Protein AF-A0A8C3JXB2-F1 (afdb_monomer_lite)

Organism: NCBI:txid425635

Secondary structure (DSSP, 8-state):
--------------------------PPPP-PPPPPSS----------------------PPP--GGG-SSPPPTTEEEEEEE--BTTTB--EEEETTEEEE-GGGT---SEEEEEEEETTT--EEEEEEE-TTTS-HHHHHHHHHS--TTEEEEEEEES-SSTT--HHHHHHHHHTT-SSGGG--TT-EEEEEEETT-SS--S-EEEE---TTT-SBTTBPPPPEEEEEEEP---

Foldseek 3Di:
DDDDDDDDDDDDDDPDDDDDDDDDPDDDDDDDDDDDPPDDDPDDDPDDPDPPPPPPPPVPPPPQEAVSDPDHDDPQWKWKKWKAADAQPAHIWIGIRNDTPDGVVVVQEDAAKWKWKAQLAPRDTDDIDYAHQAPGDCVVVLVVLVPADARIKMKIWHYNFHHNNDDPSSLVSVVQQQDPCSVVGDGQKTKIDIGGHPDPHHDPFIDIDDQDCVAAPDRRHRDMDMTIDIHGRDDD

pLDDT: mean 81.61, std 25.57, range [27.08, 98.81]

Sequence (236 aa):
FTGWNVPILWGWQWEGGREEGRDTLAQCAPVPALLNPLGTQLVFPCGANAMASNSFLVAKQPPRHKCGNQRSCPQNYFAFKITSGAANVVGPSICFEDKIIMSSVKNNIGRGLNIMLVNGTNGKLLKTGIFDMYSGDINKLDAFLQEIKVGTIVLVASYDDPATKMNAKVQAHFERLGSSHVRKLGFRDNWVFLGAKGMKNKSPFEEHIKNDRKTNKYDGWPEMLEMEGCTPRKMD

Structure (mmCIF, N/CA/C/O backbone):
data_AF-A0A8C3JXB2-F1
#
_entry.id   AF-A0A8C3JXB2-F1
#
loop_
_atom_site.group_PDB
_atom_site.id
_atom_site.type_symbol
_atom_site.label_atom_id
_atom_site.label_alt_id
_atom_site.label_comp_id
_atom_site.label_asym_id
_atom_site.label_entity_id
_atom_site.label_seq_id
_atom_site.pdbx_PDB_ins_code
_atom_site.Cartn_x
_atom_site.Cartn_y
_atom_site.Cartn_z
_atom_site.occupancy
_atom_site.B_iso_or_equiv
_atom_site.auth_seq_id
_atom_site.auth_comp_id
_atom_site.auth_asym_id
_atom_site.auth_atom_id
_atom_site.pdbx_PDB_model_num
ATOM 1 N N . PHE A 1 1 ? 56.498 -47.940 -7.119 1.00 29.44 1 PHE A N 1
ATOM 2 C CA . PHE A 1 1 ? 55.659 -48.617 -6.110 1.00 29.44 1 PHE A CA 1
ATOM 3 C C . PHE A 1 1 ? 55.483 -47.644 -4.961 1.00 29.44 1 PHE A C 1
ATOM 5 O O . PHE A 1 1 ? 56.498 -47.148 -4.507 1.00 29.44 1 PHE A O 1
ATOM 12 N N . THR A 1 2 ? 54.330 -47.226 -4.459 1.00 30.11 2 THR A N 1
ATOM 13 C CA . THR A 1 2 ? 52.881 -47.481 -4.614 1.00 30.11 2 THR A CA 1
ATOM 14 C C . THR A 1 2 ? 52.296 -46.403 -3.681 1.00 30.11 2 THR A C 1
ATOM 16 O O . THR A 1 2 ? 52.797 -46.273 -2.573 1.00 30.11 2 THR A O 1
ATOM 19 N N . GLY A 1 3 ? 51.410 -45.494 -4.070 1.00 27.53 3 GLY A N 1
ATOM 20 C CA . GLY A 1 3 ? 50.030 -45.744 -4.465 1.00 27.53 3 GLY A CA 1
ATOM 21 C C . GLY A 1 3 ? 49.076 -45.212 -3.375 1.00 27.53 3 GLY A C 1
ATOM 22 O O . GLY A 1 3 ? 49.454 -45.184 -2.210 1.00 27.53 3 GLY A O 1
ATOM 23 N N . TRP A 1 4 ? 47.842 -44.899 -3.792 1.00 27.08 4 TRP A N 1
ATOM 24 C CA . TRP A 1 4 ? 46.600 -44.862 -2.988 1.00 27.08 4 TRP A CA 1
ATOM 25 C C . TRP A 1 4 ? 46.375 -43.600 -2.126 1.00 27.08 4 TRP A C 1
ATOM 27 O O . TRP A 1 4 ? 47.152 -43.287 -1.239 1.00 27.08 4 TRP A O 1
ATOM 37 N N . ASN A 1 5 ? 45.440 -42.717 -2.496 1.00 27.97 5 ASN A N 1
ATOM 38 C CA . ASN A 1 5 ? 43.965 -42.770 -2.376 1.00 27.97 5 ASN A CA 1
ATOM 39 C C . ASN A 1 5 ? 43.420 -42.240 -1.028 1.00 27.97 5 ASN A C 1
ATOM 41 O O . ASN A 1 5 ? 43.903 -42.578 0.043 1.00 27.97 5 ASN A O 1
ATOM 45 N N . VAL A 1 6 ? 42.386 -41.400 -1.168 1.00 37.97 6 VAL A N 1
ATOM 46 C CA . VAL A 1 6 ? 41.527 -40.671 -0.198 1.00 37.97 6 VAL A CA 1
ATOM 47 C C . VAL A 1 6 ? 40.938 -41.589 0.910 1.00 37.97 6 VAL A C 1
ATOM 49 O O . VAL A 1 6 ? 40.825 -42.787 0.650 1.00 37.97 6 VAL A O 1
ATOM 52 N N . PRO A 1 7 ? 40.486 -41.088 2.095 1.00 35.53 7 PRO A N 1
ATOM 53 C CA . PRO A 1 7 ? 39.073 -40.673 2.201 1.00 35.53 7 PRO A CA 1
ATOM 54 C C . PRO A 1 7 ? 38.727 -39.540 3.207 1.00 35.53 7 PRO A C 1
ATOM 56 O O . PRO A 1 7 ? 39.289 -39.389 4.287 1.00 35.53 7 PRO A O 1
ATOM 59 N N . ILE A 1 8 ? 37.690 -38.797 2.817 1.00 42.56 8 ILE A N 1
ATOM 60 C CA . ILE A 1 8 ? 36.679 -38.109 3.639 1.00 42.56 8 ILE A CA 1
ATOM 61 C C . ILE A 1 8 ? 36.188 -39.036 4.759 1.00 42.56 8 ILE A C 1
ATOM 63 O O . ILE A 1 8 ? 35.851 -40.153 4.402 1.00 42.56 8 ILE A O 1
ATOM 67 N N . LEU A 1 9 ? 35.972 -38.590 6.009 1.00 31.62 9 LEU A N 1
ATOM 68 C CA . LEU A 1 9 ? 34.843 -39.108 6.806 1.00 31.62 9 LEU A CA 1
ATOM 69 C C . LEU A 1 9 ? 34.313 -38.104 7.844 1.00 31.62 9 LEU A C 1
ATOM 71 O O . LEU A 1 9 ? 35.038 -37.466 8.600 1.00 31.62 9 LEU A O 1
ATOM 75 N N . TRP A 1 10 ? 32.993 -37.994 7.800 1.00 32.66 10 TRP A N 1
ATOM 76 C CA . TRP A 1 10 ? 32.090 -37.199 8.610 1.00 32.66 10 TRP A CA 1
ATOM 77 C C . TRP A 1 10 ? 31.878 -37.812 9.996 1.00 32.66 10 TRP A C 1
ATOM 79 O O . TRP A 1 10 ? 31.973 -39.026 10.147 1.00 32.66 10 TRP A O 1
ATOM 89 N N . GLY A 1 11 ? 31.429 -36.994 10.949 1.00 29.41 11 GLY A N 1
ATOM 90 C CA . GLY A 1 11 ? 30.569 -37.486 12.025 1.00 29.41 11 GLY A CA 1
ATOM 91 C C . GLY A 1 11 ? 30.703 -36.727 13.337 1.00 29.41 11 GLY A C 1
ATOM 92 O O . GLY A 1 11 ? 31.562 -37.042 14.147 1.00 29.41 11 GLY A O 1
ATOM 93 N N . TRP A 1 12 ? 29.794 -35.786 13.593 1.00 38.59 12 TRP A N 1
ATOM 94 C CA . TRP A 1 12 ? 29.299 -35.603 14.957 1.00 38.59 12 TRP A CA 1
ATOM 95 C C . TRP A 1 12 ? 28.133 -36.576 15.104 1.00 38.59 12 TRP A C 1
ATOM 97 O O . TRP A 1 12 ? 27.122 -36.428 14.416 1.00 38.59 12 TRP A O 1
ATOM 107 N N . GLN A 1 13 ? 28.295 -37.603 15.935 1.00 30.28 13 GLN A N 1
ATOM 108 C CA . GLN A 1 13 ? 27.211 -38.515 16.276 1.00 30.28 13 GLN A CA 1
ATOM 109 C C . GLN A 1 13 ? 26.475 -37.947 17.491 1.00 30.28 13 GLN A C 1
ATOM 111 O O . GLN A 1 13 ? 27.048 -37.798 18.566 1.00 30.28 13 GLN A O 1
ATOM 116 N N . TRP A 1 14 ? 25.206 -37.595 17.291 1.00 32.78 14 TRP A N 1
ATOM 117 C CA . TRP A 1 14 ? 24.252 -37.391 18.374 1.00 32.78 14 TRP A CA 1
ATOM 118 C C . TRP A 1 14 ? 23.982 -38.749 19.023 1.00 32.78 14 TRP A C 1
ATOM 120 O O . TRP A 1 14 ? 23.391 -39.618 18.383 1.00 32.78 14 TRP A O 1
ATOM 130 N N . GLU A 1 15 ? 24.367 -38.935 20.281 1.00 36.50 15 GLU A N 1
ATOM 131 C CA . GLU A 1 15 ? 23.750 -39.968 21.112 1.00 36.50 15 GLU A CA 1
ATOM 132 C C . GLU A 1 15 ? 22.635 -39.312 21.922 1.00 36.50 15 GLU A C 1
ATOM 134 O O . GLU A 1 15 ? 22.849 -38.379 22.697 1.00 36.50 15 GLU A O 1
ATOM 139 N N . GLY A 1 16 ? 21.408 -39.728 21.603 1.00 32.72 16 GLY A N 1
ATOM 140 C CA . GLY A 1 16 ? 20.174 -39.138 22.093 1.00 32.72 16 GLY A CA 1
ATOM 141 C C . GLY A 1 16 ? 20.015 -39.237 23.606 1.00 32.72 16 GLY A C 1
ATOM 142 O O . GLY A 1 16 ? 20.431 -40.202 24.246 1.00 32.72 16 GLY A O 1
ATOM 143 N N . GLY A 1 17 ? 19.342 -38.230 24.159 1.00 31.58 17 GLY A N 1
ATOM 144 C CA . GLY A 1 17 ? 18.846 -38.260 25.524 1.00 31.58 17 GLY A CA 1
ATOM 145 C C . GLY A 1 17 ? 17.687 -39.245 25.690 1.00 31.58 17 GLY A C 1
ATOM 146 O O . GLY A 1 17 ? 16.859 -39.423 24.794 1.00 31.58 17 GLY A O 1
ATOM 147 N N . ARG A 1 18 ? 17.604 -39.836 26.882 1.00 28.56 18 ARG A N 1
ATOM 148 C CA . ARG A 1 18 ? 16.367 -40.371 27.452 1.00 28.56 18 ARG A CA 1
ATOM 149 C C . ARG A 1 18 ? 16.089 -39.596 28.740 1.00 28.56 18 ARG A C 1
ATOM 151 O O . ARG A 1 18 ? 16.984 -39.440 29.565 1.00 28.56 18 ARG A O 1
ATOM 158 N N . GLU A 1 19 ? 14.869 -39.081 28.848 1.00 37.53 19 GLU A N 1
ATOM 159 C CA . GLU A 1 19 ? 14.347 -38.347 30.003 1.00 37.53 19 GLU A CA 1
ATOM 160 C C . GLU A 1 19 ? 14.340 -39.209 31.271 1.00 37.53 19 GLU A C 1
ATOM 162 O O . GLU A 1 19 ? 13.799 -40.311 31.252 1.00 37.53 19 GLU A O 1
ATOM 167 N N . GLU A 1 20 ? 14.841 -38.662 32.382 1.00 31.44 20 GLU A N 1
ATOM 168 C CA . GLU A 1 20 ? 14.157 -38.722 33.679 1.00 31.44 20 GLU A CA 1
ATOM 169 C C . GLU A 1 20 ? 14.710 -37.630 34.612 1.00 31.44 20 GLU A C 1
ATOM 171 O O . GLU A 1 20 ? 15.910 -37.362 34.654 1.00 31.44 20 GLU A O 1
ATOM 176 N N . GLY A 1 21 ? 13.813 -36.926 35.302 1.00 37.75 21 GLY A N 1
ATOM 177 C CA . GLY A 1 21 ? 14.093 -35.649 35.953 1.00 37.75 21 GLY A CA 1
ATOM 178 C C . GLY A 1 21 ? 15.081 -35.694 37.124 1.00 37.75 21 GLY A C 1
ATOM 179 O O . GLY A 1 21 ? 14.843 -36.354 38.135 1.00 37.75 21 GLY A O 1
ATOM 180 N N . ARG A 1 22 ? 16.131 -34.872 37.026 1.00 38.94 22 ARG A N 1
ATOM 181 C CA . ARG A 1 22 ? 16.733 -34.071 38.108 1.00 38.94 22 ARG A CA 1
ATOM 182 C C . ARG A 1 22 ? 17.871 -33.238 37.520 1.00 38.94 22 ARG A C 1
ATOM 184 O O . ARG A 1 22 ? 18.659 -33.762 36.742 1.00 38.94 22 ARG A O 1
ATOM 191 N N . ASP A 1 23 ? 17.973 -31.974 37.919 1.00 37.12 23 ASP A N 1
ATOM 192 C CA . ASP A 1 23 ? 19.112 -31.108 37.604 1.00 37.12 23 ASP A CA 1
ATOM 193 C C . ASP A 1 23 ? 20.414 -31.715 38.155 1.00 37.12 23 ASP A C 1
ATOM 195 O O . ASP A 1 23 ? 20.771 -31.527 39.319 1.00 37.12 23 ASP A O 1
ATOM 199 N N . THR A 1 24 ? 21.141 -32.465 37.330 1.00 34.97 24 THR A N 1
ATOM 200 C CA . THR A 1 24 ? 22.540 -32.800 37.592 1.00 34.97 24 THR A CA 1
ATOM 201 C C . THR A 1 24 ? 23.411 -31.720 36.973 1.00 34.97 24 THR A C 1
ATOM 203 O O . THR A 1 24 ? 23.508 -31.607 35.752 1.00 34.97 24 THR A O 1
ATOM 206 N N . LEU A 1 25 ? 24.044 -30.927 37.840 1.00 40.50 25 LEU A N 1
ATOM 207 C CA . LEU A 1 25 ? 25.179 -30.067 37.516 1.00 40.50 25 LEU A CA 1
ATOM 208 C C . LEU A 1 25 ? 26.147 -30.805 36.582 1.00 40.50 25 LEU A C 1
ATOM 210 O O . LEU A 1 25 ? 26.708 -31.835 36.956 1.00 40.50 25 LEU A O 1
ATOM 214 N N . ALA A 1 26 ? 26.361 -30.258 35.386 1.00 34.03 26 ALA A N 1
ATOM 215 C CA . ALA A 1 26 ? 27.454 -30.675 34.525 1.00 34.03 26 ALA A CA 1
ATOM 216 C C . ALA A 1 26 ? 28.775 -30.433 35.273 1.00 34.03 26 ALA A C 1
ATOM 218 O O . ALA A 1 26 ? 29.172 -29.293 35.515 1.00 34.03 26 ALA A O 1
ATOM 219 N N . GLN A 1 27 ? 29.435 -31.513 35.687 1.00 37.50 27 GLN A N 1
ATOM 220 C CA . GLN A 1 27 ? 30.792 -31.462 36.214 1.00 37.50 27 GLN A CA 1
ATOM 221 C C . GLN A 1 27 ? 31.767 -31.499 35.037 1.00 37.50 27 GLN A C 1
ATOM 223 O O . GLN A 1 27 ? 31.801 -32.464 34.276 1.00 37.50 27 GLN A O 1
ATOM 228 N N . CYS A 1 28 ? 32.575 -30.450 34.889 1.00 37.72 28 CYS A N 1
ATOM 229 C CA . CYS A 1 28 ? 33.741 -30.485 34.014 1.00 37.72 28 CYS A CA 1
ATOM 230 C C . CYS A 1 28 ? 34.781 -31.448 34.611 1.00 37.72 28 CYS A C 1
ATOM 232 O O . CYS A 1 28 ? 35.297 -31.196 35.699 1.00 37.72 28 CYS A O 1
ATOM 234 N N . ALA A 1 29 ? 35.103 -32.531 33.905 1.00 36.66 29 ALA A N 1
ATOM 235 C CA . ALA A 1 29 ? 36.254 -33.375 34.217 1.00 36.66 29 ALA A CA 1
ATOM 236 C C . ALA A 1 29 ? 37.520 -32.819 33.525 1.00 36.66 29 ALA A C 1
ATOM 238 O O . ALA A 1 29 ? 37.426 -32.316 32.402 1.00 36.66 29 ALA A O 1
ATOM 239 N N . PRO A 1 30 ? 38.705 -32.888 34.156 1.00 40.28 30 PRO A N 1
ATOM 240 C CA . PRO A 1 30 ? 39.938 -32.377 33.566 1.00 40.28 30 PRO A CA 1
ATOM 241 C C . PRO A 1 30 ? 40.443 -33.308 32.450 1.00 40.28 30 PRO A C 1
ATOM 243 O O . PRO A 1 30 ? 40.558 -34.516 32.646 1.00 40.28 30 PRO A O 1
ATOM 246 N N . VAL A 1 31 ? 40.800 -32.741 31.295 1.00 40.34 31 VAL A N 1
ATOM 247 C CA . VAL A 1 31 ? 41.571 -33.419 30.235 1.00 40.34 31 VAL A CA 1
ATOM 248 C C . VAL A 1 31 ? 43.011 -32.888 30.296 1.00 40.34 31 VAL A C 1
ATOM 250 O O . VAL A 1 31 ? 43.189 -31.687 30.516 1.00 40.34 31 VAL A O 1
ATOM 253 N N . PRO A 1 32 ? 44.051 -33.729 30.140 1.00 35.72 32 PRO A N 1
ATOM 254 C CA . PRO A 1 32 ? 45.442 -33.285 30.213 1.00 35.72 32 PRO A CA 1
ATOM 255 C C . PRO A 1 32 ? 45.760 -32.236 29.136 1.00 35.72 32 PRO A C 1
ATOM 257 O O . PRO A 1 32 ? 45.536 -32.455 27.947 1.00 35.72 32 PRO A O 1
ATOM 260 N N . ALA A 1 33 ? 46.294 -31.090 29.561 1.00 44.66 33 ALA A N 1
ATOM 261 C CA . ALA A 1 33 ? 46.739 -30.022 28.675 1.00 44.66 33 ALA A CA 1
ATOM 262 C C . ALA A 1 33 ? 48.092 -30.369 28.027 1.00 44.66 33 ALA A C 1
ATOM 264 O O . ALA A 1 33 ? 49.037 -30.755 28.716 1.00 44.66 33 ALA A O 1
ATOM 265 N N . LEU A 1 34 ? 48.199 -30.185 26.708 1.00 36.19 34 LEU A N 1
ATOM 266 C CA . LEU A 1 34 ? 49.473 -30.173 25.986 1.00 36.19 34 LEU A CA 1
ATOM 267 C C . LEU A 1 34 ? 50.163 -28.812 26.190 1.00 36.19 34 LEU A C 1
ATOM 269 O O . LEU A 1 34 ? 49.560 -27.759 25.987 1.00 36.19 34 LEU A O 1
ATOM 273 N N . LEU A 1 35 ? 51.427 -28.852 26.615 1.00 36.72 35 LEU A N 1
ATOM 274 C CA . LEU A 1 35 ? 52.303 -27.697 26.841 1.00 36.72 35 LEU A CA 1
ATOM 275 C C . LEU A 1 35 ? 52.634 -26.974 25.522 1.00 36.72 35 LEU A C 1
ATOM 277 O O . LEU A 1 35 ? 53.018 -27.617 24.548 1.00 36.72 35 LEU A O 1
ATOM 281 N N . ASN A 1 36 ? 52.568 -25.640 25.516 1.00 41.38 36 ASN A N 1
ATOM 282 C CA . ASN A 1 36 ? 53.155 -24.790 24.469 1.00 41.38 36 ASN A CA 1
ATOM 283 C C . ASN A 1 36 ? 54.533 -24.263 24.949 1.00 41.38 36 ASN A C 1
ATOM 285 O O . ASN A 1 36 ? 54.735 -24.140 26.159 1.00 41.38 36 ASN A O 1
ATOM 289 N N . PRO A 1 37 ? 55.491 -23.923 24.061 1.00 43.09 37 PRO A N 1
ATOM 290 C CA . PRO A 1 37 ? 56.914 -23.770 24.399 1.00 43.09 37 PRO A CA 1
ATOM 291 C C . PRO A 1 37 ? 57.287 -22.430 25.064 1.00 43.09 37 PRO A C 1
ATOM 293 O O . PRO A 1 37 ? 58.459 -22.069 25.129 1.00 43.09 37 PRO A O 1
ATOM 296 N N . LEU A 1 38 ? 56.314 -21.680 25.578 1.00 53.56 38 LEU A N 1
ATOM 297 C CA . LEU A 1 38 ? 56.521 -20.423 26.298 1.00 53.56 38 LEU A CA 1
ATOM 298 C C . LEU A 1 38 ? 55.965 -20.616 27.709 1.00 53.56 38 LEU A C 1
ATOM 300 O O . LEU A 1 38 ? 54.765 -20.491 27.929 1.00 53.56 38 LEU A O 1
ATOM 304 N N . GLY A 1 39 ? 56.832 -21.021 28.639 1.00 46.12 39 GLY A N 1
ATOM 305 C CA . GLY A 1 39 ? 56.488 -21.445 29.999 1.00 46.12 39 GLY A CA 1
ATOM 306 C C . GLY A 1 39 ? 55.842 -20.361 30.867 1.00 46.12 39 GLY A C 1
ATOM 307 O O . GLY A 1 39 ? 56.478 -19.815 31.763 1.00 46.12 39 GLY A O 1
ATOM 308 N N . THR A 1 40 ? 54.559 -20.079 30.652 1.00 39.97 40 THR A N 1
ATOM 309 C CA . THR A 1 40 ? 53.729 -19.289 31.567 1.00 39.97 40 THR A CA 1
ATOM 310 C C . THR A 1 40 ? 52.446 -20.055 31.864 1.00 39.97 40 THR A C 1
ATOM 312 O O . THR A 1 40 ? 51.608 -20.284 30.996 1.00 39.97 40 THR A O 1
ATOM 315 N N . GLN A 1 41 ? 52.318 -20.495 33.112 1.00 36.84 41 GLN A N 1
ATOM 316 C CA . GLN A 1 41 ? 51.196 -21.280 33.606 1.00 36.84 41 GLN A CA 1
ATOM 317 C C . GLN A 1 41 ? 50.093 -20.317 34.069 1.00 36.84 41 GLN A C 1
ATOM 319 O O . GLN A 1 41 ? 50.233 -19.669 35.104 1.00 36.84 41 GLN A O 1
ATOM 324 N N . LEU A 1 42 ? 48.998 -20.193 33.313 1.00 36.44 42 LEU A N 1
ATOM 325 C CA . LEU A 1 42 ? 47.778 -19.555 33.819 1.00 36.44 42 LEU A CA 1
ATOM 326 C C . LEU A 1 42 ? 47.014 -20.586 34.652 1.00 36.44 42 LEU A C 1
ATOM 328 O O . LEU A 1 42 ? 46.220 -21.373 34.141 1.00 36.44 42 LEU A O 1
ATOM 332 N N . VAL A 1 43 ? 47.313 -20.608 35.948 1.00 40.31 43 VAL A N 1
ATOM 333 C CA . VAL A 1 43 ? 46.542 -21.346 36.949 1.00 40.31 43 VAL A CA 1
ATOM 334 C C . VAL A 1 43 ? 45.284 -20.532 37.248 1.00 40.31 43 VAL A C 1
ATOM 336 O O . VAL A 1 43 ? 45.377 -19.433 37.789 1.00 40.31 43 VAL A O 1
ATOM 339 N N . PHE A 1 44 ? 44.106 -21.053 36.905 1.00 37.41 44 PHE A N 1
ATOM 340 C CA . PHE A 1 44 ? 42.843 -20.509 37.405 1.00 37.41 44 PHE A CA 1
ATOM 341 C C . PHE A 1 44 ? 42.566 -21.111 38.791 1.00 37.41 44 PHE A C 1
ATOM 343 O O . PHE A 1 44 ? 42.402 -22.330 38.886 1.00 37.41 44 PHE A O 1
ATOM 350 N N . PRO A 1 45 ? 42.514 -20.318 39.878 1.00 38.72 45 PRO A N 1
ATOM 351 C CA . PRO A 1 45 ? 42.121 -20.844 41.175 1.00 38.72 45 PRO A CA 1
ATOM 352 C C . PRO A 1 45 ? 40.610 -21.109 41.183 1.00 38.72 45 PRO A C 1
ATOM 354 O O . PRO A 1 45 ? 39.795 -20.188 41.150 1.00 38.72 45 PRO A O 1
ATOM 357 N N . CYS A 1 46 ? 40.229 -22.384 41.268 1.00 40.69 46 CYS A N 1
ATOM 358 C CA . CYS A 1 46 ? 38.909 -22.775 41.754 1.00 40.69 46 CYS A CA 1
ATOM 359 C C . CYS A 1 46 ? 38.884 -22.554 43.270 1.00 40.69 46 CYS A C 1
ATOM 361 O O . CYS A 1 46 ? 39.405 -23.370 44.026 1.00 40.69 46 CYS A O 1
ATOM 363 N N . GLY A 1 47 ? 38.301 -21.443 43.719 1.00 47.66 47 GLY A N 1
ATOM 364 C CA . GLY A 1 47 ? 38.129 -21.194 45.147 1.00 47.66 47 GLY A CA 1
ATOM 365 C C . GLY A 1 47 ? 37.861 -19.738 45.489 1.00 47.66 47 GLY A C 1
ATOM 366 O O . GLY A 1 47 ? 38.749 -19.043 45.966 1.00 47.66 47 GLY A O 1
ATOM 367 N N . ALA A 1 48 ? 36.621 -19.293 45.309 1.00 39.84 48 ALA A N 1
ATOM 368 C CA . ALA A 1 48 ? 36.084 -18.172 46.069 1.00 39.84 48 ALA A CA 1
ATOM 369 C C . ALA A 1 48 ? 34.602 -18.442 46.351 1.00 39.84 48 ALA A C 1
ATOM 371 O O . ALA A 1 48 ? 33.751 -18.314 45.473 1.00 39.84 48 ALA A O 1
ATOM 372 N N . ASN A 1 49 ? 34.305 -18.829 47.595 1.00 46.84 49 ASN A N 1
ATOM 373 C CA . ASN A 1 49 ? 32.962 -18.745 48.157 1.00 46.84 49 ASN A CA 1
ATOM 374 C C . ASN A 1 49 ? 32.594 -17.262 48.271 1.00 46.84 49 ASN A C 1
ATOM 376 O O . ASN A 1 49 ? 32.830 -16.631 49.298 1.00 46.84 49 ASN A O 1
ATOM 380 N N . ALA A 1 50 ? 32.019 -16.697 47.215 1.00 39.16 50 ALA A N 1
ATOM 381 C CA . ALA A 1 50 ? 31.205 -15.505 47.349 1.00 39.16 50 ALA A CA 1
ATOM 382 C C . ALA A 1 50 ? 29.783 -15.977 47.665 1.00 39.16 50 ALA A C 1
ATOM 384 O O . ALA A 1 50 ? 29.096 -16.511 46.795 1.00 39.16 50 ALA A O 1
ATOM 385 N N . MET A 1 51 ? 29.328 -15.776 48.906 1.00 43.94 51 MET A N 1
ATOM 386 C CA . MET A 1 51 ? 27.893 -15.670 49.174 1.00 43.94 51 MET A CA 1
ATOM 387 C C . MET A 1 51 ? 27.395 -14.405 48.466 1.00 43.94 51 MET A C 1
ATOM 389 O O . MET A 1 51 ? 27.252 -13.343 49.066 1.00 43.94 51 MET A O 1
ATOM 393 N N . ALA A 1 52 ? 27.206 -14.496 47.153 1.00 41.72 52 ALA A N 1
ATOM 394 C CA . ALA A 1 52 ? 26.494 -13.493 46.395 1.00 41.72 52 ALA A CA 1
ATOM 395 C C . ALA A 1 52 ? 25.013 -13.694 46.709 1.00 41.72 52 ALA A C 1
ATOM 397 O O . ALA A 1 52 ? 24.407 -14.696 46.330 1.00 41.72 52 ALA A O 1
ATOM 398 N N . SER A 1 53 ? 24.466 -12.757 47.481 1.00 41.47 53 SER A N 1
ATOM 399 C CA . SER A 1 53 ? 23.034 -12.605 47.700 1.00 41.47 53 SER A CA 1
ATOM 400 C C . SER A 1 53 ? 22.296 -12.810 46.377 1.00 41.47 53 SER A C 1
ATOM 402 O O . SER A 1 53 ? 22.627 -12.178 45.372 1.00 41.47 53 SER A O 1
ATOM 404 N N . ASN A 1 54 ? 21.334 -13.730 46.371 1.00 48.22 54 ASN A N 1
ATOM 405 C CA . ASN A 1 54 ? 20.583 -14.148 45.193 1.00 48.22 54 ASN A CA 1
ATOM 406 C C . ASN A 1 54 ? 19.561 -13.066 44.802 1.00 48.22 54 ASN A C 1
ATOM 408 O O . ASN A 1 54 ? 18.353 -13.286 44.782 1.00 48.22 54 ASN A O 1
ATOM 412 N N . SER A 1 55 ? 20.029 -11.859 44.502 1.00 47.41 55 SER A N 1
ATOM 413 C CA . SER A 1 55 ? 19.264 -10.897 43.727 1.00 47.41 55 SER A CA 1
ATOM 414 C C . SER A 1 55 ? 19.405 -11.293 42.264 1.00 47.41 55 SER A C 1
ATOM 416 O O . SER A 1 55 ? 20.237 -10.752 41.535 1.00 47.41 55 SER A O 1
ATOM 418 N N . PHE A 1 56 ? 18.586 -12.254 41.836 1.00 49.59 56 PHE A N 1
ATOM 419 C CA . PHE A 1 56 ? 18.172 -12.334 40.444 1.00 49.59 56 PHE A CA 1
ATOM 420 C C . PHE A 1 56 ? 17.596 -10.964 40.086 1.00 49.59 56 PHE A C 1
ATOM 422 O O . PHE A 1 56 ? 16.449 -10.653 40.411 1.00 49.59 56 PHE A O 1
ATOM 429 N N . LEU A 1 57 ? 18.402 -10.106 39.460 1.00 52.72 57 LEU A N 1
ATOM 430 C CA . LEU A 1 57 ? 17.865 -8.952 38.768 1.00 52.72 57 LEU A CA 1
ATOM 431 C C . LEU A 1 57 ? 17.055 -9.524 37.612 1.00 52.72 57 LEU A C 1
ATOM 433 O O . LEU A 1 57 ? 17.592 -9.841 36.553 1.00 52.72 57 LEU A O 1
ATOM 437 N N . VAL A 1 58 ? 15.754 -9.709 37.839 1.00 55.03 58 VAL A N 1
ATOM 438 C CA . VAL A 1 58 ? 14.785 -9.827 36.758 1.00 55.03 58 VAL A CA 1
ATOM 439 C C . VAL A 1 58 ? 14.964 -8.548 35.960 1.00 55.03 58 VAL A C 1
ATOM 441 O O . VAL A 1 58 ? 14.495 -7.484 36.368 1.00 55.03 58 VAL A O 1
ATOM 444 N N . ALA A 1 59 ? 15.724 -8.625 34.866 1.00 57.09 59 ALA A N 1
ATOM 445 C CA . ALA A 1 59 ? 15.805 -7.550 33.902 1.00 57.09 59 ALA A 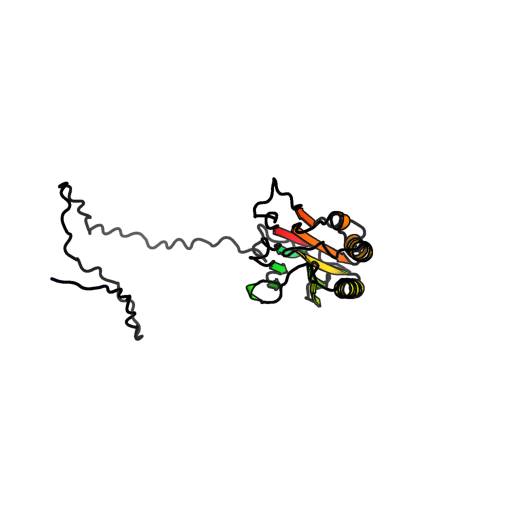CA 1
ATOM 446 C C . ALA A 1 59 ? 14.362 -7.294 33.474 1.00 57.09 59 ALA A C 1
ATOM 448 O O . ALA A 1 59 ? 13.750 -8.120 32.794 1.00 57.09 59 ALA A O 1
ATOM 449 N N . LYS A 1 60 ? 13.778 -6.207 33.985 1.00 57.72 60 LYS A N 1
ATOM 450 C CA . LYS A 1 60 ? 12.409 -5.813 33.687 1.00 57.72 60 LYS A CA 1
ATOM 451 C C . LYS A 1 60 ? 12.388 -5.567 32.188 1.00 57.72 60 LYS A C 1
ATOM 453 O O . LYS A 1 60 ? 12.899 -4.545 31.735 1.00 57.72 60 LYS A O 1
ATOM 45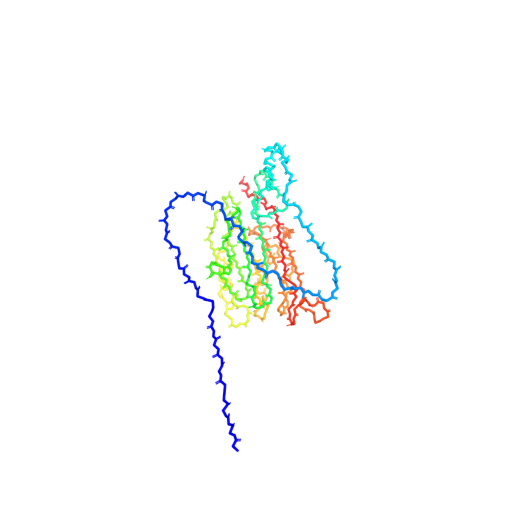8 N N . GLN A 1 61 ? 11.908 -6.554 31.428 1.00 60.75 61 GLN A N 1
ATOM 459 C CA . GLN A 1 61 ? 11.826 -6.444 29.980 1.00 60.75 61 GLN A CA 1
ATOM 460 C C . GLN A 1 61 ? 11.115 -5.124 29.676 1.00 60.75 61 GLN A C 1
ATOM 462 O O . GLN A 1 61 ? 10.090 -4.842 30.316 1.00 60.75 61 GLN A O 1
ATOM 467 N N . PRO A 1 62 ? 11.676 -4.279 28.794 1.00 64.38 62 PRO A N 1
ATOM 468 C CA . PRO A 1 62 ? 11.041 -3.019 28.463 1.00 64.38 62 PRO A CA 1
ATOM 469 C C . PRO A 1 62 ? 9.596 -3.307 28.036 1.00 64.38 62 PRO A C 1
ATOM 471 O O . PRO A 1 62 ? 9.345 -4.329 27.387 1.00 64.38 62 PRO A O 1
ATOM 474 N N . PRO A 1 63 ? 8.627 -2.476 28.455 1.00 69.62 63 PRO A N 1
ATOM 475 C CA . PRO A 1 63 ? 7.225 -2.719 28.158 1.00 69.62 63 PRO A CA 1
ATOM 476 C C . PRO A 1 63 ? 7.048 -2.895 26.648 1.00 69.62 63 PRO A C 1
ATOM 478 O O . PRO A 1 63 ? 7.366 -2.004 25.865 1.00 69.62 63 PRO A O 1
ATOM 481 N N . ARG A 1 64 ? 6.571 -4.073 26.234 1.00 85.62 64 ARG A N 1
ATOM 482 C CA . ARG A 1 64 ? 6.364 -4.383 24.821 1.00 85.62 64 ARG A CA 1
ATOM 483 C C . ARG A 1 64 ? 5.136 -3.621 24.333 1.00 85.62 64 ARG A C 1
ATOM 485 O O . ARG A 1 64 ? 4.011 -3.929 24.720 1.00 85.62 64 ARG A O 1
ATOM 492 N N . HIS A 1 65 ? 5.354 -2.606 23.509 1.00 94.00 65 HIS A N 1
ATOM 493 C CA . HIS A 1 65 ? 4.271 -1.868 22.870 1.00 94.00 65 HIS A CA 1
ATOM 494 C C . HIS A 1 65 ? 3.666 -2.692 21.723 1.00 94.00 65 HIS A C 1
ATOM 496 O O . HIS A 1 65 ? 4.342 -3.540 21.131 1.00 94.00 65 HIS A O 1
ATOM 502 N N . LYS A 1 66 ? 2.391 -2.437 21.396 1.00 95.50 66 LYS A N 1
ATOM 503 C CA . LYS A 1 66 ? 1.693 -3.116 20.292 1.00 95.50 66 LYS A CA 1
ATOM 504 C C . LYS A 1 66 ? 2.481 -2.974 18.989 1.00 95.50 66 LYS A C 1
ATOM 506 O O . LYS A 1 66 ? 2.972 -1.887 18.693 1.00 95.50 66 LYS A O 1
ATOM 511 N N . CYS A 1 67 ? 2.583 -4.060 18.226 1.00 94.75 67 CYS A N 1
ATOM 512 C CA . CYS A 1 67 ? 3.379 -4.148 16.996 1.00 94.75 67 CYS A CA 1
ATOM 513 C C . CYS A 1 67 ? 4.885 -3.880 17.176 1.00 94.75 67 CYS A C 1
ATOM 515 O O . CYS A 1 67 ? 5.604 -3.759 16.188 1.00 94.75 67 CYS A O 1
ATOM 517 N N . GLY A 1 68 ? 5.384 -3.830 18.417 1.00 94.31 68 GLY A N 1
ATOM 518 C CA . GLY A 1 68 ? 6.772 -3.467 18.696 1.00 94.31 68 GLY A CA 1
ATOM 519 C C . GLY A 1 68 ? 7.091 -2.002 18.392 1.00 94.31 68 GLY A C 1
ATOM 520 O O . GLY A 1 68 ? 8.249 -1.697 18.122 1.00 94.31 68 GLY A O 1
ATOM 521 N N . ASN A 1 69 ? 6.085 -1.120 18.407 1.00 95.12 69 ASN A N 1
ATOM 522 C CA . ASN A 1 69 ? 6.280 0.313 18.194 1.00 95.12 69 ASN A CA 1
ATOM 523 C C . ASN A 1 69 ? 7.166 0.917 19.297 1.00 95.12 69 ASN A C 1
ATOM 525 O O . ASN A 1 69 ? 7.196 0.425 20.423 1.00 95.12 69 ASN A O 1
ATOM 529 N N . GLN A 1 70 ? 7.836 2.034 19.022 1.00 93.19 70 GLN A N 1
ATOM 530 C CA . GLN A 1 70 ? 8.677 2.719 20.012 1.00 93.19 70 GLN A CA 1
ATOM 531 C C . GLN A 1 70 ? 7.879 3.296 21.190 1.00 93.19 70 GLN A C 1
ATOM 533 O O . GLN A 1 70 ? 8.431 3.521 22.266 1.00 93.19 70 GLN A O 1
ATOM 538 N N . ARG A 1 71 ? 6.590 3.592 20.985 1.00 92.25 71 ARG A N 1
ATOM 539 C CA . ARG A 1 71 ? 5.702 4.197 21.985 1.00 92.25 71 ARG A CA 1
ATOM 540 C C . ARG A 1 71 ? 4.315 3.562 21.935 1.00 92.25 71 ARG A C 1
ATOM 542 O O . ARG A 1 71 ? 3.853 3.128 20.880 1.00 92.25 71 ARG A O 1
ATOM 549 N N . SER A 1 72 ? 3.622 3.558 23.072 1.00 94.44 72 SER A N 1
ATOM 550 C CA . SER A 1 72 ? 2.210 3.161 23.142 1.00 94.44 72 SER A CA 1
ATOM 551 C C . SER A 1 72 ? 1.299 4.190 22.470 1.00 94.44 72 SER A C 1
ATOM 553 O O . SER A 1 72 ? 1.510 5.395 22.600 1.00 94.44 72 SER A O 1
ATOM 555 N N . CYS A 1 73 ? 0.236 3.710 21.823 1.00 95.56 73 CYS A N 1
ATOM 556 C CA . CYS A 1 73 ? -0.800 4.580 21.276 1.00 95.56 73 CYS A CA 1
ATOM 557 C C . CYS A 1 73 ? -1.778 5.073 22.355 1.00 95.56 73 CYS A C 1
ATOM 559 O O . CYS A 1 73 ? -2.110 4.311 23.268 1.00 95.56 73 CYS A O 1
ATOM 561 N N . PRO A 1 74 ? -2.265 6.323 22.247 1.00 95.25 74 PRO A N 1
ATOM 562 C CA . PRO A 1 74 ? -3.296 6.852 23.133 1.00 95.25 74 PRO A CA 1
ATOM 563 C C . PRO A 1 74 ? -4.649 6.157 22.913 1.00 95.25 74 PRO A C 1
ATOM 565 O O . PRO A 1 74 ? -4.857 5.412 21.952 1.00 95.25 74 PRO A O 1
ATOM 568 N N . GLN A 1 75 ? -5.594 6.407 23.819 1.00 92.12 75 GLN A N 1
ATOM 569 C CA . GLN A 1 75 ? -6.941 5.847 23.728 1.00 92.12 75 GLN A CA 1
ATOM 570 C C . GLN A 1 75 ? -7.643 6.316 22.443 1.00 92.12 75 GLN A C 1
ATOM 572 O O . GLN A 1 75 ? -7.476 7.458 22.022 1.00 92.12 75 GLN A O 1
ATOM 577 N N . ASN A 1 76 ? -8.446 5.440 21.831 1.00 92.69 76 ASN A N 1
ATOM 578 C CA . ASN A 1 76 ? -9.118 5.665 20.542 1.00 92.69 76 ASN A CA 1
ATOM 579 C C . ASN A 1 76 ? -8.191 5.793 19.322 1.00 92.69 76 ASN A C 1
ATOM 581 O O . ASN A 1 76 ? -8.600 6.325 18.293 1.00 92.69 76 ASN A O 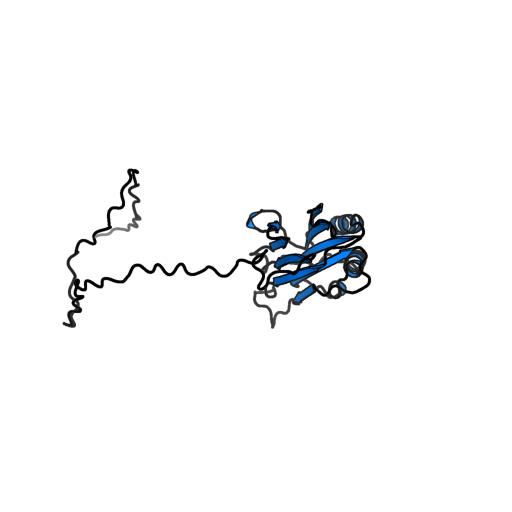1
ATOM 585 N N . TYR A 1 77 ? -6.974 5.266 19.406 1.00 96.62 77 TYR A N 1
ATOM 586 C CA . TYR A 1 77 ? -6.099 5.076 18.255 1.00 96.62 77 TYR A CA 1
ATOM 587 C C . TYR A 1 77 ? -5.798 3.593 18.067 1.00 96.62 77 TYR A C 1
ATOM 589 O O . TYR A 1 77 ? -5.761 2.831 19.034 1.00 96.62 77 TYR A O 1
ATOM 597 N N . PHE A 1 78 ? -5.564 3.201 16.820 1.00 97.38 78 PHE A N 1
ATOM 598 C CA . PHE A 1 78 ? -5.043 1.886 16.480 1.00 97.38 78 PHE A CA 1
ATOM 599 C C . PHE A 1 78 ? -3.540 1.961 16.234 1.00 97.38 78 PHE A C 1
ATOM 601 O O . PHE A 1 78 ? -3.076 2.824 15.486 1.00 97.38 78 PHE A O 1
ATOM 608 N N . ALA A 1 79 ? -2.794 1.042 16.835 1.00 97.94 79 ALA A N 1
ATOM 609 C CA . ALA A 1 79 ? -1.380 0.844 16.574 1.00 97.94 79 ALA A CA 1
ATOM 610 C C . ALA A 1 79 ? -1.188 0.081 15.263 1.00 97.94 79 ALA A C 1
ATOM 612 O O . ALA A 1 79 ? -1.852 -0.931 15.017 1.00 97.94 79 ALA A O 1
ATOM 613 N N . PHE A 1 80 ? -0.246 0.532 14.445 1.00 98.38 80 PHE A N 1
ATOM 614 C CA . PHE A 1 80 ? 0.152 -0.174 13.237 1.00 98.38 80 PHE A CA 1
ATOM 615 C C . PHE A 1 80 ? 1.666 -0.126 13.050 1.00 98.38 80 PHE A C 1
ATOM 617 O O . PHE A 1 80 ? 2.339 0.775 13.560 1.00 98.38 80 PHE A O 1
ATOM 624 N N . LYS A 1 81 ? 2.165 -1.086 12.271 1.00 98.50 81 LYS A N 1
ATOM 625 C CA . LYS A 1 81 ? 3.525 -1.113 11.738 1.00 98.50 81 LYS A CA 1
ATOM 626 C C . LYS A 1 81 ? 3.504 -1.740 10.349 1.00 98.50 81 LYS A C 1
ATOM 628 O O . LYS A 1 81 ? 2.953 -2.828 10.175 1.00 98.50 81 LYS A O 1
ATOM 633 N N . ILE A 1 82 ? 4.049 -1.035 9.367 1.00 98.62 82 ILE A N 1
ATOM 634 C CA . ILE A 1 82 ? 4.146 -1.468 7.974 1.00 98.62 82 ILE A CA 1
ATOM 635 C C . ILE A 1 82 ? 5.621 -1.511 7.605 1.00 98.62 82 ILE A C 1
ATOM 637 O O . ILE A 1 82 ? 6.328 -0.517 7.750 1.00 98.62 82 ILE A O 1
ATOM 641 N N . THR A 1 83 ? 6.057 -2.642 7.076 1.00 98.56 83 THR A N 1
ATOM 642 C CA . THR A 1 83 ? 7.402 -2.828 6.545 1.00 98.56 83 THR A CA 1
ATOM 643 C C . THR A 1 83 ? 7.282 -3.260 5.089 1.00 98.56 83 THR A C 1
ATOM 645 O O . THR A 1 83 ? 6.574 -4.223 4.788 1.00 98.56 83 THR A O 1
ATOM 648 N N . SER A 1 84 ? 7.943 -2.543 4.181 1.00 98.62 84 SER A N 1
ATOM 649 C CA . SER A 1 84 ? 8.071 -2.957 2.772 1.00 98.62 84 SER A CA 1
ATOM 650 C C . SER A 1 84 ? 8.973 -4.190 2.626 1.00 98.62 84 SER A C 1
ATOM 652 O O . SER A 1 84 ? 9.568 -4.653 3.596 1.00 98.62 84 SER A O 1
ATOM 654 N N . GLY A 1 85 ? 9.068 -4.748 1.423 1.00 97.75 85 GLY A N 1
ATOM 655 C CA . GLY A 1 85 ? 10.041 -5.796 1.131 1.00 97.75 85 GLY A CA 1
ATOM 656 C C . GLY A 1 85 ? 11.476 -5.268 1.012 1.00 97.75 85 GLY A C 1
ATOM 657 O O . GLY A 1 85 ? 11.714 -4.126 0.611 1.00 97.75 85 GLY A O 1
ATOM 658 N N . ALA A 1 86 ? 12.448 -6.130 1.309 1.00 97.00 86 ALA A N 1
ATOM 659 C CA . ALA A 1 86 ? 13.852 -5.905 0.984 1.00 97.00 86 ALA A CA 1
ATOM 660 C C . ALA A 1 86 ? 14.188 -6.639 -0.319 1.00 97.00 86 ALA A C 1
ATOM 662 O O . ALA A 1 86 ? 14.299 -7.874 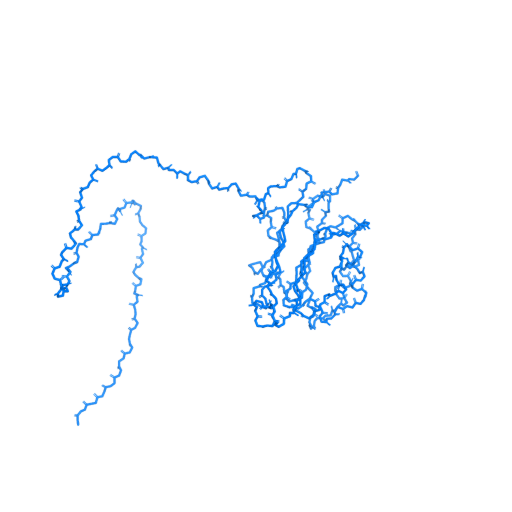-0.353 1.00 97.00 86 ALA A O 1
ATOM 663 N N . ALA A 1 87 ? 14.323 -5.855 -1.391 1.00 95.75 87 ALA A N 1
ATOM 664 C CA . ALA A 1 87 ? 14.437 -6.353 -2.755 1.00 95.75 87 ALA A CA 1
ATOM 665 C C . ALA A 1 87 ? 13.324 -7.375 -3.073 1.00 95.75 87 ALA A C 1
ATOM 667 O O . ALA A 1 87 ? 12.147 -7.131 -2.803 1.00 95.75 87 ALA A O 1
ATOM 668 N N . ASN A 1 88 ? 13.699 -8.530 -3.614 1.00 94.56 88 ASN A N 1
ATOM 669 C CA . ASN A 1 88 ? 12.831 -9.673 -3.878 1.00 94.56 88 ASN A CA 1
ATOM 670 C C . ASN A 1 88 ? 13.055 -10.841 -2.894 1.00 94.56 88 ASN A C 1
ATOM 672 O O . ASN A 1 88 ? 12.471 -11.904 -3.082 1.00 94.56 88 ASN A O 1
ATOM 676 N N . VAL A 1 89 ? 13.870 -10.669 -1.846 1.00 95.12 89 VAL A N 1
ATOM 677 C CA . VAL A 1 89 ? 14.293 -11.768 -0.953 1.00 95.12 89 VAL A CA 1
ATOM 678 C C . VAL A 1 89 ? 13.498 -11.783 0.347 1.00 95.12 89 VAL A C 1
ATOM 680 O O . VAL A 1 89 ? 13.000 -12.829 0.758 1.00 95.12 89 VAL A O 1
ATOM 683 N N . VAL A 1 90 ? 13.359 -10.624 0.993 1.00 97.00 90 VAL A N 1
ATOM 684 C CA . VAL A 1 90 ? 12.583 -10.499 2.231 1.00 97.00 90 VAL A CA 1
ATOM 685 C C . VAL A 1 90 ? 11.272 -9.818 1.898 1.00 97.00 90 VAL A C 1
ATOM 687 O O . VAL A 1 90 ? 11.250 -8.677 1.446 1.00 97.00 90 VAL A O 1
ATOM 690 N N . GLY A 1 91 ? 10.176 -10.534 2.100 1.00 97.69 91 GLY A N 1
ATOM 691 C CA . GLY A 1 91 ? 8.849 -9.997 1.868 1.00 97.69 91 GLY A CA 1
ATOM 692 C C . GLY A 1 91 ? 8.381 -9.002 2.940 1.00 97.69 91 GLY A C 1
ATOM 693 O O . GLY A 1 91 ? 8.950 -8.946 4.032 1.00 97.69 91 GLY A O 1
ATOM 694 N N . PRO A 1 92 ? 7.331 -8.223 2.639 1.00 98.44 92 PRO A N 1
ATOM 695 C CA . PRO A 1 92 ? 6.820 -7.184 3.520 1.00 98.44 92 PRO A CA 1
ATOM 696 C C . PRO A 1 92 ? 6.120 -7.761 4.749 1.00 98.44 92 PRO A C 1
ATOM 698 O O . PRO A 1 92 ? 5.733 -8.935 4.791 1.00 98.44 92 PRO A O 1
ATOM 701 N N . SER A 1 93 ? 5.883 -6.898 5.736 1.00 98.50 93 SER A N 1
ATOM 702 C CA . SER A 1 93 ? 5.069 -7.228 6.902 1.00 98.50 93 SER A CA 1
ATOM 703 C C . SER A 1 93 ? 4.083 -6.114 7.245 1.00 98.50 93 SER A C 1
ATOM 705 O O . SER A 1 93 ? 4.396 -4.931 7.133 1.00 98.50 93 SER A O 1
ATOM 707 N N . ILE A 1 94 ? 2.869 -6.490 7.650 1.00 98.62 94 ILE A N 1
ATOM 708 C CA . ILE A 1 94 ? 1.841 -5.550 8.107 1.00 98.62 94 ILE A CA 1
ATOM 709 C C . ILE A 1 94 ? 1.299 -6.040 9.449 1.00 98.62 94 ILE A C 1
ATOM 711 O O . ILE A 1 94 ? 0.675 -7.104 9.531 1.00 98.62 94 ILE A O 1
ATOM 715 N N . CYS A 1 95 ? 1.525 -5.246 10.493 1.00 98.44 95 CYS A N 1
ATOM 716 C CA . CYS A 1 95 ? 0.975 -5.431 11.828 1.00 98.44 95 CYS A CA 1
ATOM 717 C C . CYS A 1 95 ? -0.081 -4.368 12.135 1.00 98.44 95 CYS A C 1
ATOM 719 O O . CYS A 1 95 ? 0.108 -3.184 11.853 1.00 98.44 95 CYS A O 1
ATOM 721 N N . PHE A 1 96 ? -1.186 -4.796 12.742 1.00 98.25 96 PHE A N 1
ATOM 722 C CA . PHE A 1 96 ? -2.257 -3.917 13.193 1.00 98.25 96 PHE A CA 1
ATOM 723 C C . PHE A 1 96 ? -2.820 -4.419 14.520 1.00 98.25 96 PHE A C 1
ATOM 725 O O . PHE A 1 96 ? -3.173 -5.592 14.637 1.00 98.25 96 PHE A O 1
ATOM 732 N N . GLU A 1 97 ? -2.890 -3.544 15.524 1.00 96.81 97 GLU A N 1
ATOM 733 C CA . GLU A 1 97 ? -3.353 -3.876 16.878 1.00 96.81 97 GLU A CA 1
ATOM 734 C C . GLU A 1 97 ? -2.673 -5.131 17.460 1.00 96.81 97 GLU A C 1
ATOM 736 O O . GLU A 1 97 ? -3.327 -6.036 17.977 1.00 96.81 97 GLU A O 1
ATOM 741 N N . ASP A 1 98 ? -1.340 -5.176 17.351 1.00 96.69 98 ASP A N 1
ATOM 742 C CA . ASP A 1 98 ? -0.458 -6.267 17.807 1.00 96.69 98 ASP A CA 1
ATOM 743 C C . ASP A 1 98 ? -0.622 -7.607 17.072 1.00 96.69 98 ASP A C 1
ATOM 745 O O . ASP A 1 98 ? -0.051 -8.630 17.448 1.00 96.69 98 ASP A O 1
ATOM 749 N N . LYS A 1 99 ? -1.379 -7.614 15.972 1.00 97.25 99 LYS A N 1
ATOM 750 C CA . LYS A 1 99 ? -1.571 -8.792 15.130 1.00 97.25 99 LYS A CA 1
ATOM 751 C C . LYS A 1 99 ? -0.845 -8.601 13.811 1.00 97.25 99 LYS A C 1
ATOM 753 O O . LYS A 1 99 ? -1.192 -7.729 13.020 1.00 97.25 99 LYS A O 1
ATOM 758 N N . ILE A 1 100 ? 0.130 -9.465 13.544 1.00 97.62 100 ILE A N 1
ATOM 759 C CA . ILE A 1 100 ? 0.760 -9.564 12.224 1.00 97.62 100 ILE A CA 1
ATOM 760 C C . ILE A 1 100 ? -0.254 -10.207 11.279 1.00 97.62 100 ILE A C 1
ATOM 762 O O . ILE A 1 100 ? -0.579 -11.385 11.444 1.00 97.62 100 ILE A O 1
ATOM 766 N N . ILE A 1 101 ? -0.768 -9.450 10.314 1.00 98.00 101 ILE A N 1
ATOM 767 C CA . ILE A 1 101 ? -1.794 -9.920 9.376 1.00 98.00 101 ILE A CA 1
ATOM 768 C C . ILE A 1 101 ? -1.166 -10.424 8.082 1.00 98.00 101 ILE A C 1
ATOM 770 O O . ILE A 1 101 ? -1.554 -11.489 7.609 1.00 98.00 101 ILE A O 1
ATOM 774 N N . MET A 1 102 ? -0.185 -9.702 7.539 1.00 98.38 102 MET A N 1
ATOM 775 C CA . MET A 1 102 ? 0.549 -10.100 6.334 1.00 98.38 102 MET A CA 1
ATOM 776 C C . MET A 1 102 ? 2.032 -10.245 6.665 1.00 98.38 102 MET A C 1
ATOM 778 O O . MET A 1 102 ? 2.595 -9.352 7.298 1.00 98.38 102 MET A O 1
ATOM 782 N N . SER A 1 103 ? 2.644 -11.370 6.293 1.00 98.00 103 SER A N 1
ATOM 783 C CA . SER A 1 103 ? 4.090 -11.596 6.419 1.00 98.00 103 SER A CA 1
ATOM 784 C C . SER A 1 103 ? 4.552 -12.817 5.622 1.00 98.00 103 SER A C 1
ATOM 786 O O . SER A 1 103 ? 3.756 -13.709 5.319 1.00 98.00 103 SER A O 1
ATOM 788 N N . SER A 1 104 ? 5.860 -12.915 5.368 1.00 96.31 104 SER A N 1
ATOM 789 C CA . SER A 1 104 ? 6.483 -14.103 4.759 1.00 96.31 104 SER A CA 1
ATOM 790 C C . SER A 1 104 ? 6.184 -15.387 5.541 1.00 96.31 104 SER A C 1
ATOM 792 O O . SER A 1 104 ? 5.872 -16.412 4.949 1.00 96.31 104 SER A O 1
ATOM 794 N N . VAL A 1 105 ? 6.191 -15.320 6.878 1.00 96.12 105 VAL A N 1
ATOM 795 C CA . VAL A 1 105 ? 5.907 -16.473 7.758 1.00 96.12 105 VAL A CA 1
ATOM 796 C C . VAL A 1 105 ? 4.465 -16.965 7.604 1.00 96.12 105 VAL A C 1
ATOM 798 O O . VAL A 1 105 ? 4.196 -18.154 7.734 1.00 96.12 105 VAL A O 1
ATOM 801 N N . LYS A 1 106 ? 3.526 -16.060 7.305 1.00 96.69 106 LYS A N 1
ATOM 802 C CA . LYS A 1 106 ? 2.124 -16.404 7.040 1.00 96.69 106 LYS A CA 1
ATOM 803 C C . LYS A 1 106 ? 1.871 -16.887 5.610 1.00 96.69 106 LYS A C 1
ATOM 805 O O . LYS A 1 106 ? 0.741 -17.267 5.313 1.00 96.69 106 LYS A O 1
ATOM 810 N N . ASN A 1 107 ? 2.883 -16.856 4.740 1.00 97.25 107 ASN A N 1
ATOM 811 C CA . ASN A 1 107 ? 2.788 -17.233 3.331 1.00 97.25 107 ASN A CA 1
ATOM 812 C C . ASN A 1 107 ? 1.622 -16.541 2.590 1.00 97.25 107 ASN A C 1
ATOM 814 O O . ASN A 1 107 ? 0.931 -17.145 1.773 1.00 97.25 107 ASN A O 1
ATOM 818 N N . ASN A 1 108 ? 1.356 -15.275 2.924 1.00 97.88 108 ASN A N 1
ATOM 819 C CA . ASN A 1 108 ? 0.225 -14.506 2.397 1.00 97.88 108 ASN A CA 1
ATOM 820 C C . ASN A 1 108 ? 0.652 -13.133 1.860 1.00 97.88 108 ASN A C 1
ATOM 822 O O . ASN A 1 108 ? -0.065 -12.141 1.997 1.00 97.88 108 ASN A O 1
ATOM 826 N N . ILE A 1 109 ? 1.834 -13.099 1.258 1.00 98.31 109 ILE A N 1
ATOM 827 C CA . ILE A 1 109 ? 2.438 -11.929 0.629 1.00 98.31 109 ILE A CA 1
ATOM 828 C C . ILE A 1 109 ? 2.949 -12.300 -0.764 1.00 98.31 109 ILE A C 1
ATOM 830 O O . ILE A 1 109 ? 3.183 -13.472 -1.058 1.00 98.31 109 ILE A O 1
ATOM 834 N N . GLY A 1 110 ? 3.153 -11.308 -1.621 1.00 98.25 110 GLY A N 1
ATOM 835 C CA . GLY A 1 110 ? 3.742 -11.525 -2.939 1.00 98.25 110 GLY A CA 1
ATOM 836 C C . GLY A 1 110 ? 4.238 -10.237 -3.575 1.00 98.25 110 GLY A C 1
ATOM 837 O O . GLY A 1 110 ? 4.041 -9.150 -3.028 1.00 98.25 110 GLY A O 1
ATOM 838 N N . ARG A 1 111 ? 4.924 -10.372 -4.714 1.00 98.50 111 ARG A N 1
ATOM 839 C CA . ARG A 1 111 ? 5.441 -9.238 -5.491 1.00 98.50 111 ARG A CA 1
ATOM 840 C C . ARG A 1 111 ? 4.330 -8.233 -5.797 1.00 98.50 111 ARG A C 1
ATOM 842 O O . ARG A 1 111 ? 3.190 -8.622 -6.043 1.00 98.50 111 ARG A O 1
ATOM 849 N N . GLY A 1 112 ? 4.689 -6.954 -5.831 1.00 98.56 112 GLY A N 1
ATOM 850 C CA . GLY A 1 112 ? 3.793 -5.848 -6.123 1.00 98.56 112 GLY A CA 1
ATOM 851 C C . GLY A 1 112 ? 3.266 -5.172 -4.869 1.00 98.56 112 GLY A C 1
ATOM 852 O O . GLY A 1 112 ? 4.037 -4.796 -3.986 1.00 98.56 112 GLY A O 1
ATOM 853 N N . LEU A 1 113 ? 1.951 -4.974 -4.809 1.00 98.81 113 LEU A N 1
ATOM 854 C CA . LEU A 1 113 ? 1.279 -4.302 -3.701 1.00 98.81 113 LEU A CA 1
ATOM 855 C C . LEU A 1 113 ? 0.568 -5.314 -2.806 1.00 98.81 113 LEU A C 1
ATOM 857 O O . LEU A 1 113 ? -0.301 -6.061 -3.255 1.00 98.81 113 LEU A O 1
ATOM 861 N N . ASN A 1 114 ? 0.906 -5.282 -1.521 1.00 98.81 114 ASN A N 1
ATOM 862 C CA . ASN A 1 114 ? 0.264 -6.061 -0.472 1.00 98.81 114 ASN A CA 1
ATOM 863 C C . ASN A 1 114 ? -0.642 -5.115 0.313 1.00 98.81 114 ASN A C 1
ATOM 865 O O . ASN A 1 114 ? -0.155 -4.159 0.915 1.00 98.81 114 ASN A O 1
ATOM 869 N N . ILE A 1 115 ? -1.954 -5.340 0.252 1.00 98.75 115 ILE A N 1
ATOM 870 C CA . ILE A 1 115 ? -2.964 -4.400 0.743 1.00 98.75 115 ILE A CA 1
ATOM 871 C C . ILE A 1 115 ? -3.835 -5.066 1.802 1.00 98.75 115 ILE A C 1
ATOM 873 O O . ILE A 1 115 ? -4.359 -6.162 1.597 1.00 98.75 115 ILE A O 1
ATOM 877 N N . MET A 1 116 ? -4.057 -4.364 2.908 1.00 98.19 116 MET A N 1
ATOM 878 C CA . MET A 1 116 ? -4.965 -4.757 3.978 1.00 98.19 116 MET A CA 1
ATOM 879 C C . MET A 1 116 ? -6.043 -3.692 4.188 1.00 98.19 116 MET A C 1
ATOM 881 O O . MET A 1 116 ? -5.745 -2.507 4.325 1.00 98.19 116 MET A O 1
ATOM 885 N N . LEU A 1 117 ? -7.301 -4.129 4.252 1.00 98.56 117 LEU A N 1
ATOM 886 C CA . LEU A 1 117 ? -8.467 -3.299 4.536 1.00 98.56 117 LEU A CA 1
ATOM 887 C C . LEU A 1 117 ? -8.975 -3.574 5.948 1.00 98.56 117 LEU A C 1
ATOM 889 O O . LEU A 1 117 ? -9.250 -4.722 6.302 1.00 98.56 117 LEU A O 1
ATOM 893 N N . VAL A 1 118 ? -9.162 -2.519 6.733 1.00 98.06 118 VAL A N 1
ATOM 894 C CA . VAL A 1 118 ? -9.625 -2.597 8.121 1.00 98.06 118 VAL A CA 1
ATOM 895 C C . VAL A 1 118 ? -10.798 -1.648 8.329 1.00 98.06 118 VAL A C 1
ATOM 897 O O . VAL A 1 118 ? -10.819 -0.533 7.812 1.00 98.06 118 VAL A O 1
ATOM 900 N N . ASN A 1 119 ? -11.791 -2.066 9.105 1.00 97.44 119 ASN A N 1
ATOM 901 C CA . ASN A 1 119 ? -12.880 -1.186 9.505 1.00 97.44 119 ASN A CA 1
ATOM 902 C C . ASN A 1 119 ? -12.360 -0.102 10.469 1.00 97.44 119 ASN A C 1
ATOM 904 O O . ASN A 1 119 ? -11.879 -0.417 11.557 1.00 97.44 119 ASN A O 1
ATOM 908 N N . GLY A 1 120 ? -12.489 1.174 10.098 1.00 96.12 120 GLY A N 1
ATOM 909 C CA . GLY A 1 120 ? -11.963 2.292 10.884 1.00 96.12 120 GLY A CA 1
ATOM 910 C C . GLY A 1 120 ? -12.686 2.559 12.205 1.00 96.12 120 GLY A C 1
ATOM 911 O O . GLY A 1 120 ? -12.141 3.263 13.051 1.00 96.12 120 GLY A O 1
ATOM 912 N N . THR A 1 121 ? -13.874 1.988 12.420 1.00 94.94 121 THR A N 1
ATOM 913 C CA . THR A 1 121 ? -14.649 2.152 13.657 1.00 94.94 121 THR A CA 1
ATOM 914 C C . THR A 1 121 ? -14.374 1.041 14.661 1.00 94.94 121 THR A C 1
ATOM 916 O O . THR A 1 121 ? -14.469 1.287 15.852 1.00 94.94 121 THR A O 1
ATOM 919 N N . ASN A 1 122 ? -14.046 -0.189 14.264 1.00 94.38 122 ASN A N 1
ATOM 920 C CA . ASN A 1 122 ? -13.841 -1.290 15.227 1.00 94.38 122 ASN A CA 1
ATOM 921 C C . ASN A 1 122 ? -12.504 -2.028 15.083 1.00 94.38 122 ASN A C 1
ATOM 923 O O . ASN A 1 122 ? -12.236 -2.938 15.864 1.00 94.38 122 ASN A O 1
ATOM 927 N N . GLY A 1 123 ? -11.675 -1.656 14.106 1.00 96.06 123 GLY A N 1
ATOM 928 C CA . GLY A 1 123 ? -10.362 -2.257 13.892 1.00 96.06 123 GLY A CA 1
ATOM 929 C C . GLY A 1 123 ? -10.408 -3.693 13.362 1.00 96.06 123 GLY A C 1
ATOM 930 O O . GLY A 1 123 ? -9.379 -4.365 13.342 1.00 96.06 123 GLY A O 1
ATOM 931 N N . LYS A 1 124 ? -11.576 -4.206 12.943 1.00 97.25 124 LYS A N 1
ATOM 932 C CA . LYS A 1 124 ? -11.688 -5.561 12.388 1.00 97.25 124 LYS A CA 1
ATOM 933 C C . LYS A 1 124 ? -11.146 -5.609 10.964 1.00 97.25 124 LYS A C 1
ATOM 935 O O . LYS A 1 124 ? -11.494 -4.772 10.128 1.00 97.25 124 LYS A O 1
ATOM 940 N N . LEU A 1 125 ? -10.337 -6.631 10.692 1.00 98.06 125 LEU A N 1
ATOM 941 C CA . LEU A 1 125 ? -9.885 -6.972 9.348 1.00 98.06 125 LEU A CA 1
ATOM 942 C C . LEU A 1 125 ? -11.096 -7.245 8.448 1.00 98.06 125 LEU A C 1
ATOM 944 O O . LEU A 1 125 ? -11.974 -8.024 8.813 1.00 98.06 125 LEU A O 1
ATOM 948 N N . LEU A 1 126 ? -11.127 -6.606 7.281 1.00 98.06 126 LEU A N 1
ATOM 949 C CA . LEU A 1 126 ? -12.172 -6.795 6.277 1.00 98.06 126 LEU A CA 1
ATOM 950 C C . LEU A 1 126 ? -11.692 -7.691 5.139 1.00 98.06 126 LEU A C 1
ATOM 952 O O . LEU A 1 126 ? -12.383 -8.631 4.759 1.00 98.06 126 LEU A O 1
ATOM 956 N N . LYS A 1 127 ? -10.523 -7.380 4.571 1.00 97.94 127 LYS A N 1
ATOM 957 C CA . LYS A 1 127 ? -9.990 -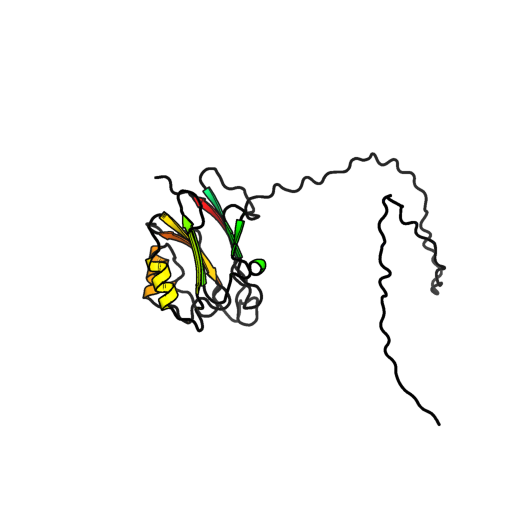8.071 3.392 1.00 97.94 127 LYS A CA 1
ATOM 958 C C . LYS A 1 127 ? -8.487 -7.844 3.286 1.00 97.94 127 LYS A C 1
ATOM 960 O O . LYS A 1 127 ? -7.992 -6.792 3.688 1.00 97.94 127 LYS A O 1
ATOM 965 N N . THR A 1 128 ? -7.777 -8.797 2.702 1.00 98.50 128 THR A N 1
ATOM 966 C CA . THR A 1 128 ? -6.397 -8.626 2.237 1.00 98.50 128 THR A CA 1
ATOM 967 C C . THR A 1 128 ? -6.329 -8.896 0.738 1.00 98.50 128 THR A C 1
ATOM 969 O O . THR A 1 128 ? -7.203 -9.560 0.177 1.00 98.50 128 THR A O 1
ATOM 972 N N . GLY A 1 129 ? -5.315 -8.355 0.071 1.00 98.25 129 GLY A N 1
ATOM 973 C CA . GLY A 1 129 ? -5.086 -8.559 -1.353 1.00 98.25 129 GLY A CA 1
ATOM 974 C C . GLY A 1 129 ? -3.610 -8.436 -1.701 1.00 98.25 129 GLY A C 1
ATOM 975 O O . GLY A 1 129 ? -2.885 -7.652 -1.092 1.00 98.25 129 GLY A O 1
ATOM 976 N N . ILE A 1 130 ? -3.180 -9.225 -2.681 1.00 98.56 130 ILE A N 1
ATOM 977 C CA . ILE A 1 130 ? -1.826 -9.211 -3.235 1.00 98.56 130 ILE A CA 1
ATOM 978 C C . ILE A 1 130 ? -1.977 -8.954 -4.729 1.00 98.56 130 ILE A C 1
ATOM 980 O O . ILE A 1 130 ? -2.718 -9.668 -5.409 1.00 98.56 130 ILE A O 1
ATOM 984 N N . PHE A 1 131 ? -1.294 -7.934 -5.233 1.00 98.62 131 PHE A N 1
ATOM 985 C CA . PHE A 1 131 ? -1.425 -7.493 -6.616 1.00 98.62 131 PHE A CA 1
ATOM 986 C C . PHE A 1 131 ? -0.047 -7.371 -7.247 1.00 98.62 131 PHE A C 1
ATOM 988 O O . PHE A 1 131 ? 0.678 -6.428 -6.945 1.00 98.62 131 PHE A O 1
ATOM 995 N N . ASP A 1 132 ? 0.298 -8.313 -8.128 1.00 98.50 132 ASP A N 1
ATOM 996 C CA . ASP A 1 132 ? 1.553 -8.278 -8.881 1.00 98.50 132 ASP A CA 1
ATOM 997 C C . ASP A 1 132 ? 1.548 -7.107 -9.867 1.00 98.50 132 ASP A C 1
ATOM 999 O O . ASP A 1 132 ? 0.869 -7.137 -10.894 1.00 98.50 132 ASP A O 1
ATOM 1003 N N . MET A 1 133 ? 2.329 -6.079 -9.546 1.00 98.25 133 MET A N 1
ATOM 1004 C CA . MET A 1 133 ? 2.443 -4.859 -10.341 1.00 98.25 133 MET A CA 1
ATOM 1005 C C . MET A 1 133 ? 3.513 -4.942 -11.431 1.00 98.25 133 MET A C 1
ATOM 1007 O O . MET A 1 133 ? 3.677 -3.971 -12.165 1.00 98.25 133 MET A O 1
ATOM 1011 N N . TYR A 1 134 ? 4.192 -6.084 -11.582 1.00 97.75 134 TYR A N 1
ATOM 1012 C CA . TYR A 1 134 ? 5.182 -6.315 -12.632 1.00 97.75 134 TYR A CA 1
ATOM 1013 C C . TYR A 1 134 ? 4.589 -7.098 -13.810 1.00 97.75 134 TYR A C 1
ATOM 1015 O O . TYR A 1 134 ? 4.542 -6.602 -14.939 1.00 97.75 134 TYR A O 1
ATOM 1023 N N . SER A 1 135 ? 4.072 -8.304 -13.548 1.00 97.38 135 SER A N 1
ATOM 1024 C CA . SER A 1 135 ? 3.503 -9.190 -14.581 1.00 97.38 135 SER A CA 1
ATOM 1025 C C . SER A 1 135 ? 2.012 -9.487 -14.422 1.00 97.38 135 SER A C 1
ATOM 1027 O O . SER A 1 135 ? 1.432 -10.159 -15.273 1.00 97.38 135 SER A O 1
ATOM 1029 N N . GLY A 1 136 ? 1.384 -8.992 -13.355 1.00 97.25 136 GLY A N 1
ATOM 1030 C CA . GLY A 1 136 ? -0.025 -9.235 -13.073 1.00 97.25 136 GLY A CA 1
ATOM 1031 C C . GLY A 1 136 ? -0.989 -8.349 -13.863 1.00 97.25 136 GLY A C 1
ATOM 1032 O O . GLY A 1 136 ? -0.608 -7.444 -14.610 1.00 97.25 136 GLY A O 1
ATOM 1033 N N . ASP A 1 137 ? -2.277 -8.628 -13.664 1.00 97.56 137 ASP A N 1
ATOM 1034 C CA . ASP A 1 137 ? -3.386 -7.863 -14.230 1.00 97.56 137 ASP A CA 1
ATOM 1035 C C . ASP A 1 137 ? -3.826 -6.749 -13.269 1.00 97.56 137 ASP A C 1
ATOM 1037 O O . ASP A 1 137 ? -4.389 -7.008 -12.200 1.00 97.56 137 ASP A O 1
ATOM 1041 N N . ILE A 1 138 ? -3.607 -5.498 -13.680 1.00 97.19 138 ILE A N 1
ATOM 1042 C CA . ILE A 1 138 ? -3.971 -4.306 -12.906 1.00 97.19 138 ILE A CA 1
ATOM 1043 C C . ILE A 1 138 ? -5.483 -4.173 -12.675 1.00 97.19 138 ILE A C 1
ATOM 1045 O O . ILE A 1 138 ? -5.895 -3.559 -11.689 1.00 97.19 138 ILE A O 1
ATOM 1049 N N . ASN A 1 139 ? -6.328 -4.775 -13.518 1.00 97.88 139 ASN A N 1
ATOM 1050 C CA . ASN A 1 139 ? -7.781 -4.685 -13.354 1.00 97.88 139 ASN A CA 1
ATOM 1051 C C . ASN A 1 139 ? -8.254 -5.339 -12.047 1.00 97.88 139 ASN A C 1
ATOM 1053 O O . ASN A 1 139 ? -9.236 -4.892 -11.455 1.00 97.88 139 ASN A O 1
ATOM 1057 N N . LYS A 1 140 ? -7.522 -6.342 -11.540 1.00 98.19 140 LYS A N 1
ATOM 1058 C CA . LYS A 1 140 ? -7.804 -6.961 -10.235 1.00 98.19 140 LYS A CA 1
ATOM 1059 C C . LYS A 1 140 ? -7.619 -5.971 -9.085 1.00 98.19 140 LYS A C 1
ATOM 1061 O O . LYS A 1 140 ? -8.440 -5.940 -8.170 1.00 98.19 140 LYS A O 1
ATOM 1066 N N . LEU A 1 141 ? -6.564 -5.154 -9.142 1.00 98.44 141 LEU A N 1
ATOM 1067 C CA . LEU A 1 141 ? -6.317 -4.097 -8.162 1.00 98.44 141 LEU A CA 1
ATOM 1068 C C . LEU A 1 141 ? -7.378 -3.000 -8.267 1.00 98.44 141 LEU A C 1
ATOM 1070 O O . LEU A 1 141 ? -7.925 -2.570 -7.257 1.00 98.44 141 LEU A O 1
ATOM 1074 N N . ASP A 1 142 ? -7.699 -2.572 -9.484 1.00 98.12 142 ASP A N 1
ATOM 1075 C CA . ASP A 1 142 ? -8.723 -1.556 -9.725 1.00 98.12 142 ASP A CA 1
ATOM 1076 C C . ASP A 1 142 ? -10.098 -1.976 -9.170 1.00 98.12 142 ASP A C 1
ATOM 1078 O O . ASP A 1 142 ? -10.710 -1.225 -8.407 1.00 98.12 142 ASP A O 1
ATOM 1082 N N . ALA A 1 143 ? -10.541 -3.205 -9.455 1.00 98.19 143 ALA A N 1
ATOM 1083 C CA . ALA A 1 143 ? -11.775 -3.760 -8.899 1.00 98.19 143 ALA A CA 1
ATOM 1084 C C . ALA A 1 143 ? -11.741 -3.802 -7.361 1.00 98.19 143 ALA A C 1
ATOM 1086 O O . ALA A 1 143 ? -12.670 -3.333 -6.702 1.00 98.19 143 ALA A O 1
ATOM 1087 N N . PHE A 1 144 ? -10.632 -4.267 -6.775 1.00 98.50 144 PHE A N 1
ATOM 1088 C CA . PHE A 1 144 ? -10.456 -4.295 -5.322 1.00 98.50 144 PHE A CA 1
ATOM 1089 C C . PHE A 1 144 ? -10.555 -2.900 -4.684 1.00 98.50 144 PHE A C 1
ATOM 1091 O O . PHE A 1 144 ? -11.186 -2.737 -3.640 1.00 98.50 144 PHE A O 1
ATOM 1098 N N . LEU A 1 145 ? -9.965 -1.873 -5.306 1.00 98.19 145 LEU A N 1
ATOM 1099 C CA . LEU A 1 145 ? -9.989 -0.496 -4.799 1.00 98.19 145 LEU A CA 1
ATOM 1100 C C . LEU A 1 145 ? -11.360 0.184 -4.958 1.00 98.19 145 LEU A C 1
ATOM 1102 O O . LEU A 1 145 ? -11.669 1.128 -4.220 1.00 98.19 145 LEU A O 1
ATOM 1106 N N . GLN A 1 146 ? -12.180 -0.258 -5.914 1.00 97.06 146 GLN A N 1
ATOM 1107 C CA . GLN A 1 146 ? -13.550 0.230 -6.106 1.00 97.06 146 GLN A CA 1
ATOM 1108 C C . GLN A 1 146 ? -14.509 -0.278 -5.022 1.00 97.06 146 GLN A C 1
ATOM 1110 O O . GLN A 1 146 ? -15.399 0.463 -4.610 1.00 97.06 146 GLN A O 1
ATOM 1115 N N . GLU A 1 147 ? -14.285 -1.483 -4.494 1.00 96.56 147 GLU A N 1
ATOM 1116 C CA . GLU A 1 147 ? -15.103 -2.084 -3.427 1.00 96.56 147 GLU A CA 1
ATOM 1117 C C . GLU A 1 147 ? -14.941 -1.396 -2.055 1.00 96.56 147 GLU A C 1
ATOM 1119 O O . GLU A 1 147 ? -15.727 -1.634 -1.133 1.00 96.56 147 GLU A O 1
ATOM 1124 N N . ILE A 1 148 ? -13.925 -0.541 -1.889 1.00 97.56 148 ILE A N 1
ATOM 1125 C CA . ILE A 1 148 ? -13.599 0.082 -0.603 1.00 97.56 148 ILE A CA 1
ATOM 1126 C C . ILE A 1 148 ? -14.674 1.100 -0.203 1.00 97.56 148 ILE A C 1
ATOM 1128 O O . ILE A 1 148 ? -14.820 2.171 -0.804 1.00 97.56 148 ILE A O 1
ATOM 1132 N N . LYS A 1 149 ? -15.370 0.792 0.894 1.00 96.25 149 LYS A N 1
ATOM 1133 C CA . LYS A 1 149 ? -16.400 1.644 1.500 1.00 96.25 149 LYS A CA 1
ATOM 1134 C C . LYS A 1 149 ? -15.787 2.759 2.346 1.00 96.25 149 LYS A C 1
ATOM 1136 O O . LYS A 1 149 ? -14.716 2.595 2.934 1.00 96.25 149 LYS A O 1
ATOM 1141 N N . VAL A 1 150 ? -16.492 3.887 2.439 1.00 96.12 150 VAL A N 1
ATOM 1142 C CA . VAL A 1 150 ? -16.119 5.024 3.298 1.00 96.12 150 VAL A CA 1
ATOM 1143 C C . VAL A 1 150 ? -15.945 4.566 4.750 1.00 96.12 150 VAL A C 1
ATOM 1145 O O . VAL A 1 150 ? -16.739 3.777 5.254 1.00 96.12 150 VAL A O 1
ATOM 1148 N N . GLY A 1 151 ? -14.902 5.058 5.422 1.00 94.75 151 GLY A N 1
ATOM 1149 C CA . GLY A 1 151 ? -14.543 4.647 6.785 1.00 94.75 151 GLY A CA 1
ATOM 1150 C C . GLY A 1 151 ? -13.663 3.396 6.867 1.00 94.75 151 GLY A C 1
ATOM 1151 O O . GLY A 1 151 ? -13.354 2.945 7.967 1.00 94.75 151 GLY A O 1
ATOM 1152 N N . THR A 1 152 ? -13.238 2.842 5.730 1.00 97.94 152 THR A N 1
ATOM 1153 C CA . THR A 1 152 ? -12.234 1.770 5.681 1.00 97.94 152 THR A CA 1
ATOM 1154 C C . THR A 1 152 ? -10.828 2.364 5.707 1.00 97.94 152 THR A C 1
ATOM 1156 O O . THR A 1 152 ? -10.527 3.250 4.904 1.00 97.94 152 THR A O 1
ATOM 1159 N N . ILE A 1 153 ? -9.978 1.853 6.597 1.00 98.06 153 ILE A N 1
ATOM 1160 C CA . ILE A 1 153 ? -8.534 2.105 6.635 1.00 98.06 153 ILE A CA 1
ATOM 1161 C C . ILE A 1 153 ? -7.858 1.143 5.655 1.00 98.06 153 ILE A C 1
ATOM 1163 O O . ILE A 1 153 ? -8.205 -0.038 5.597 1.00 98.06 153 ILE A O 1
ATOM 1167 N N . VAL A 1 154 ? -6.902 1.652 4.885 1.00 98.50 154 VAL A N 1
ATOM 1168 C CA . VAL A 1 154 ? -6.161 0.922 3.853 1.00 98.50 154 VAL A CA 1
ATOM 1169 C C . VAL A 1 154 ? -4.682 0.982 4.199 1.00 98.50 154 VAL A C 1
ATOM 1171 O O . VAL A 1 154 ? -4.128 2.073 4.262 1.00 98.50 154 VAL A O 1
ATOM 1174 N N . LEU A 1 155 ? -4.053 -0.170 4.417 1.00 98.75 155 LEU A N 1
ATOM 1175 C CA . LEU A 1 155 ? -2.613 -0.295 4.641 1.00 98.75 155 LEU A CA 1
ATOM 1176 C C . LEU A 1 155 ? -1.990 -0.966 3.420 1.00 98.75 155 LEU A C 1
ATOM 1178 O O . LEU A 1 155 ? -2.538 -1.950 2.924 1.00 98.75 155 LEU A O 1
ATOM 1182 N N . VAL A 1 156 ? -0.866 -0.443 2.946 1.00 98.81 156 VAL A N 1
ATOM 1183 C CA . VAL A 1 156 ? -0.179 -0.902 1.738 1.00 98.81 156 VAL A CA 1
ATOM 1184 C C . VAL A 1 156 ? 1.308 -1.053 2.018 1.00 98.81 156 VAL A C 1
ATOM 1186 O O . VAL A 1 156 ? 1.924 -0.145 2.574 1.00 98.81 156 VAL A O 1
ATOM 1189 N N . ALA A 1 157 ? 1.879 -2.176 1.588 1.00 98.81 157 ALA A N 1
ATOM 1190 C CA . ALA A 1 157 ? 3.316 -2.418 1.567 1.00 98.81 157 ALA A CA 1
ATOM 1191 C C . ALA A 1 157 ? 3.760 -2.906 0.180 1.00 98.81 157 ALA A C 1
ATOM 1193 O O . ALA A 1 157 ? 3.177 -3.849 -0.371 1.00 98.81 157 ALA A O 1
ATOM 1194 N N . SER A 1 158 ? 4.795 -2.279 -0.382 1.00 98.69 158 SER A N 1
ATOM 1195 C CA . SER A 1 158 ? 5.436 -2.730 -1.621 1.00 98.69 158 SER A CA 1
ATOM 1196 C C . SER A 1 158 ? 6.321 -3.957 -1.398 1.00 98.69 158 SER A C 1
ATOM 1198 O O . SER A 1 158 ? 6.904 -4.137 -0.327 1.00 98.69 158 SER A O 1
ATOM 1200 N N . TYR A 1 159 ? 6.466 -4.781 -2.434 1.00 98.69 159 TYR A N 1
ATOM 1201 C CA . TYR A 1 159 ? 7.457 -5.853 -2.497 1.00 98.69 159 TYR A CA 1
ATOM 1202 C C . TYR A 1 159 ? 7.995 -6.005 -3.921 1.00 98.69 159 TYR A C 1
ATOM 1204 O O . TYR A 1 159 ? 7.212 -6.201 -4.851 1.00 98.69 159 TYR A O 1
ATOM 1212 N N . ASP A 1 160 ? 9.318 -5.959 -4.075 1.00 98.38 160 ASP A N 1
ATOM 1213 C CA . ASP A 1 160 ? 10.052 -6.021 -5.344 1.00 98.38 160 ASP A CA 1
ATOM 1214 C C . ASP A 1 160 ? 9.741 -4.858 -6.306 1.00 98.38 160 ASP A C 1
ATOM 1216 O O . ASP A 1 160 ? 10.586 -3.982 -6.455 1.00 98.38 160 ASP A O 1
ATOM 1220 N N . ASP A 1 161 ? 8.551 -4.789 -6.908 1.00 98.38 161 ASP A N 1
ATOM 1221 C CA . ASP A 1 161 ? 8.167 -3.700 -7.816 1.00 98.38 161 ASP A CA 1
ATOM 1222 C C . ASP A 1 161 ? 6.689 -3.301 -7.671 1.00 98.38 161 ASP A C 1
ATOM 1224 O O . ASP A 1 161 ? 5.821 -4.090 -8.046 1.00 98.38 161 ASP A O 1
ATOM 1228 N N . PRO A 1 162 ? 6.367 -2.083 -7.188 1.00 98.00 162 PRO A N 1
ATOM 1229 C CA . PRO A 1 162 ? 4.987 -1.621 -7.047 1.00 98.00 162 PRO A CA 1
ATOM 1230 C C . PRO A 1 162 ? 4.432 -0.883 -8.279 1.00 98.00 162 PRO A C 1
ATOM 1232 O O . PRO A 1 162 ? 3.255 -0.517 -8.259 1.00 98.00 162 PRO A O 1
ATOM 1235 N N . ALA A 1 163 ? 5.234 -0.605 -9.317 1.00 97.88 163 ALA A N 1
ATOM 1236 C CA . ALA A 1 163 ? 4.912 0.477 -10.252 1.00 97.88 163 ALA A CA 1
ATOM 1237 C C . ALA A 1 163 ? 4.813 0.107 -11.739 1.00 97.88 163 ALA A C 1
ATOM 1239 O O . ALA A 1 163 ? 4.135 0.837 -12.459 1.00 97.88 163 ALA A O 1
ATOM 1240 N N . THR A 1 164 ? 5.423 -0.980 -12.233 1.00 98.25 164 THR A N 1
ATOM 1241 C CA . THR A 1 164 ? 5.527 -1.234 -13.693 1.00 98.25 164 THR A CA 1
ATOM 1242 C C . THR A 1 164 ? 4.183 -1.209 -14.424 1.00 98.25 164 THR A C 1
ATOM 1244 O O . THR A 1 164 ? 4.084 -0.687 -15.534 1.00 98.25 164 THR A O 1
ATOM 1247 N N . LYS A 1 165 ? 3.129 -1.760 -13.816 1.00 98.00 165 LYS A N 1
ATOM 1248 C CA . LYS A 1 165 ? 1.772 -1.769 -14.381 1.00 98.00 165 LYS A CA 1
ATOM 1249 C C . LYS A 1 165 ? 0.903 -0.598 -13.929 1.00 98.00 165 LYS A C 1
ATOM 1251 O O . LYS A 1 165 ? -0.215 -0.486 -14.421 1.00 98.00 165 LYS A O 1
ATOM 1256 N N . MET A 1 166 ? 1.371 0.251 -13.011 1.00 97.50 166 MET A N 1
ATOM 1257 C CA . MET A 1 166 ? 0.598 1.350 -12.424 1.00 97.50 166 MET A CA 1
ATOM 1258 C C . MET A 1 166 ? 0.059 2.292 -13.508 1.00 97.50 166 MET A C 1
ATOM 1260 O O . MET A 1 166 ? 0.780 2.694 -14.417 1.00 97.50 166 MET A O 1
ATOM 1264 N N . ASN A 1 167 ? -1.217 2.671 -13.403 1.00 97.12 167 ASN A N 1
ATOM 1265 C CA . ASN A 1 167 ? -1.870 3.558 -14.364 1.00 97.12 167 ASN A CA 1
ATOM 1266 C C . ASN A 1 167 ? -2.596 4.720 -13.671 1.00 97.12 167 ASN A C 1
ATOM 1268 O O . ASN A 1 167 ? -2.840 4.698 -12.462 1.00 97.12 167 ASN A O 1
ATOM 1272 N N . ALA A 1 168 ? -2.985 5.729 -14.455 1.00 97.81 168 ALA A N 1
ATOM 1273 C CA . ALA A 1 168 ? -3.634 6.936 -13.942 1.00 97.81 168 ALA A CA 1
ATOM 1274 C C . ALA A 1 168 ? -4.938 6.650 -13.172 1.00 97.81 168 ALA A C 1
ATOM 1276 O O . ALA A 1 168 ? -5.258 7.354 -12.213 1.00 97.81 168 ALA A O 1
ATOM 1277 N N . LYS A 1 169 ? -5.681 5.600 -13.553 1.00 97.44 169 LYS A N 1
ATOM 1278 C CA . LYS A 1 169 ? -6.929 5.213 -12.883 1.00 97.44 169 LYS A CA 1
ATOM 1279 C C . LYS A 1 169 ? -6.653 4.736 -11.457 1.00 97.44 169 LYS A C 1
ATOM 1281 O O . LYS A 1 169 ? -7.227 5.276 -10.512 1.00 97.44 169 LYS A O 1
ATOM 1286 N N . VAL A 1 170 ? -5.742 3.777 -11.293 1.00 98.06 170 VAL A N 1
ATOM 1287 C CA . VAL A 1 170 ? -5.345 3.236 -9.984 1.00 98.06 170 VAL A CA 1
ATOM 1288 C C . VAL A 1 170 ? -4.649 4.298 -9.132 1.00 98.06 170 VAL A C 1
ATOM 1290 O O . VAL A 1 170 ? -4.960 4.420 -7.947 1.00 98.06 170 VAL A O 1
ATOM 1293 N N . GLN A 1 171 ? -3.799 5.140 -9.726 1.00 98.19 171 GLN A N 1
ATOM 1294 C CA . GLN A 1 171 ? -3.216 6.292 -9.031 1.00 98.19 171 GLN A CA 1
ATOM 1295 C C . GLN A 1 171 ? -4.308 7.190 -8.436 1.00 98.19 171 GLN A C 1
ATOM 1297 O O . GLN A 1 171 ? -4.272 7.485 -7.243 1.00 98.19 171 GLN A O 1
ATOM 1302 N N . ALA A 1 172 ? -5.341 7.533 -9.211 1.00 97.81 172 ALA A N 1
ATOM 1303 C CA . ALA A 1 172 ? -6.460 8.331 -8.715 1.00 97.81 172 ALA A CA 1
ATOM 1304 C C . ALA A 1 172 ? -7.232 7.643 -7.568 1.00 97.81 172 ALA A C 1
ATOM 1306 O O . ALA A 1 172 ? -7.780 8.326 -6.699 1.00 97.81 172 ALA A O 1
ATOM 1307 N N . HIS A 1 173 ? -7.280 6.304 -7.513 1.00 97.81 173 HIS A N 1
ATOM 1308 C CA . HIS A 1 173 ? -7.827 5.597 -6.349 1.00 97.81 173 HIS A CA 1
ATOM 1309 C C . HIS A 1 173 ? -7.007 5.869 -5.088 1.00 97.81 173 HIS A C 1
ATOM 1311 O O . HIS A 1 173 ? -7.589 6.288 -4.088 1.00 97.81 173 HIS A O 1
ATOM 1317 N N . PHE A 1 174 ? -5.688 5.692 -5.137 1.00 98.31 174 PHE A N 1
ATOM 1318 C CA . PHE A 1 174 ? -4.815 5.936 -3.987 1.00 98.31 174 PHE A CA 1
ATOM 1319 C C . PHE A 1 174 ? -4.746 7.410 -3.582 1.00 98.31 174 PHE A C 1
ATOM 1321 O O . PHE A 1 174 ? -4.726 7.714 -2.390 1.00 98.31 174 PHE A O 1
ATOM 1328 N N . GLU A 1 175 ? -4.810 8.345 -4.530 1.00 97.56 175 GLU A N 1
ATOM 1329 C CA . GLU A 1 175 ? -4.894 9.774 -4.210 1.00 97.56 175 GLU A CA 1
ATOM 1330 C C . GLU A 1 175 ? -6.143 10.112 -3.395 1.00 97.56 175 GLU A C 1
ATOM 1332 O O . GLU A 1 175 ? -6.053 10.858 -2.421 1.00 97.56 175 GLU A O 1
ATOM 1337 N N . ARG A 1 176 ? -7.295 9.520 -3.747 1.00 96.75 176 ARG A N 1
ATOM 1338 C CA . ARG A 1 176 ? -8.550 9.653 -2.984 1.00 96.75 176 ARG A CA 1
ATOM 1339 C C . ARG A 1 176 ? -8.521 8.939 -1.632 1.00 96.75 176 ARG A C 1
ATOM 1341 O O . ARG A 1 176 ? -9.383 9.201 -0.798 1.00 96.75 176 ARG A O 1
ATOM 1348 N N . LEU A 1 177 ? -7.583 8.015 -1.427 1.00 97.56 177 LEU A N 1
ATOM 1349 C CA . LEU A 1 177 ? -7.314 7.401 -0.124 1.00 97.56 177 LEU A CA 1
ATOM 1350 C C . LEU A 1 177 ? -6.345 8.244 0.722 1.00 97.56 177 LEU A C 1
ATOM 1352 O O . LEU A 1 177 ? -6.162 7.942 1.899 1.00 97.56 177 LEU A O 1
ATOM 1356 N N . GLY A 1 178 ? -5.742 9.288 0.141 1.00 97.69 178 GLY A N 1
ATOM 1357 C CA . GLY A 1 178 ? -4.855 10.224 0.831 1.00 97.69 178 GLY A CA 1
ATOM 1358 C C . GLY A 1 178 ? -3.388 10.176 0.397 1.00 97.69 178 GLY A C 1
ATOM 1359 O O . GLY A 1 178 ? -2.590 10.894 0.991 1.00 97.69 178 GLY A O 1
ATOM 1360 N N . SER A 1 179 ? -3.010 9.385 -0.613 1.00 98.12 179 SER A N 1
ATOM 1361 C CA . SER A 1 179 ? -1.615 9.317 -1.074 1.00 98.12 179 SER A CA 1
ATOM 1362 C C . SER A 1 179 ? -1.160 10.619 -1.746 1.00 98.12 179 SER A C 1
ATOM 1364 O O . SER A 1 179 ? -1.903 11.244 -2.517 1.00 98.12 179 SER A O 1
ATOM 1366 N N . SER A 1 180 ? 0.077 11.014 -1.460 1.00 97.44 180 SER A N 1
ATOM 1367 C CA . SER A 1 180 ? 0.813 12.105 -2.105 1.00 97.44 180 SER A CA 1
ATOM 1368 C C . SER A 1 180 ? 1.898 11.586 -3.054 1.00 97.44 180 SER A C 1
ATOM 1370 O O . SER A 1 180 ? 2.269 12.292 -3.994 1.00 97.44 180 SER A O 1
ATOM 1372 N N . HIS A 1 181 ? 2.390 10.361 -2.842 1.00 97.62 181 HIS A N 1
ATOM 1373 C CA . HIS A 1 181 ? 3.511 9.797 -3.597 1.00 97.62 181 HIS A CA 1
ATOM 1374 C C . HIS A 1 181 ? 3.103 8.869 -4.746 1.00 97.62 181 HIS A C 1
ATOM 1376 O O . HIS A 1 181 ? 3.916 8.661 -5.641 1.00 97.62 181 HIS A O 1
ATOM 1382 N N . VAL A 1 182 ? 1.859 8.370 -4.808 1.00 97.88 182 VAL A N 1
ATOM 1383 C CA . VAL A 1 182 ? 1.467 7.331 -5.786 1.00 97.88 182 VAL A CA 1
ATOM 1384 C C . VAL A 1 182 ? 1.743 7.705 -7.251 1.00 97.88 182 VAL A C 1
ATOM 1386 O O . VAL A 1 182 ? 2.096 6.846 -8.055 1.00 97.88 182 VAL A O 1
ATOM 1389 N N . ARG A 1 183 ? 1.638 8.990 -7.617 1.00 97.06 183 ARG A N 1
ATOM 1390 C CA . ARG A 1 183 ? 1.951 9.464 -8.980 1.00 97.06 183 ARG A CA 1
ATOM 1391 C C . ARG A 1 183 ? 3.440 9.434 -9.321 1.00 97.06 183 ARG A C 1
ATOM 1393 O O . ARG A 1 183 ? 3.786 9.475 -10.495 1.00 97.06 183 ARG A O 1
ATOM 1400 N N . LYS A 1 184 ? 4.301 9.422 -8.306 1.00 96.38 184 LYS A N 1
ATOM 1401 C CA . LYS A 1 184 ? 5.761 9.435 -8.435 1.00 96.38 184 LYS A CA 1
ATOM 1402 C C . LYS A 1 184 ? 6.369 8.036 -8.358 1.00 96.38 184 LYS A C 1
ATOM 1404 O O . LYS A 1 184 ? 7.565 7.920 -8.601 1.00 96.38 184 LYS A O 1
ATOM 1409 N N . LEU A 1 185 ? 5.578 7.014 -8.015 1.00 97.81 185 LEU A N 1
ATOM 1410 C CA . LEU A 1 185 ? 6.070 5.646 -7.891 1.00 97.81 185 LEU A CA 1
ATOM 1411 C C . LEU A 1 185 ? 6.634 5.156 -9.222 1.00 97.81 185 LEU A C 1
ATOM 1413 O O . LEU A 1 185 ? 5.935 5.130 -10.237 1.00 97.81 185 LEU A O 1
ATOM 1417 N N . GLY A 1 186 ? 7.901 4.770 -9.181 1.00 98.06 186 GLY A N 1
ATOM 1418 C CA . GLY A 1 186 ? 8.648 4.182 -10.276 1.00 98.06 186 GLY A CA 1
ATOM 1419 C C . GLY A 1 186 ? 9.042 2.732 -10.012 1.00 98.06 186 GLY A C 1
ATOM 1420 O O . GLY A 1 186 ? 8.769 2.151 -8.960 1.00 98.06 186 GLY A O 1
ATOM 1421 N N . PHE A 1 187 ? 9.674 2.142 -11.025 1.00 98.38 187 PHE A N 1
ATOM 1422 C CA . PHE A 1 187 ? 10.116 0.752 -11.019 1.00 98.38 187 PHE A CA 1
ATOM 1423 C C . PHE A 1 187 ? 11.003 0.437 -9.806 1.00 98.38 187 PHE A C 1
ATOM 1425 O O . PHE A 1 187 ? 12.082 1.019 -9.664 1.00 98.38 187 PHE A O 1
ATOM 1432 N N . ARG A 1 188 ? 10.571 -0.531 -8.989 1.00 98.25 188 ARG A N 1
ATOM 1433 C CA . ARG A 1 188 ? 11.237 -0.984 -7.749 1.00 98.25 188 ARG A CA 1
ATOM 1434 C C . ARG A 1 188 ? 11.423 0.071 -6.665 1.00 98.25 188 ARG A C 1
ATOM 1436 O O . ARG A 1 188 ? 12.248 -0.104 -5.770 1.00 98.25 188 ARG A O 1
ATOM 1443 N N . ASP A 1 189 ? 10.669 1.159 -6.718 1.00 98.44 189 ASP A N 1
ATOM 1444 C CA . ASP A 1 189 ? 10.579 2.044 -5.566 1.00 98.44 189 ASP A CA 1
ATOM 1445 C C . ASP A 1 189 ? 10.020 1.270 -4.366 1.00 98.44 189 ASP A C 1
ATOM 1447 O O . ASP A 1 189 ? 9.153 0.406 -4.521 1.00 98.44 189 ASP A O 1
ATOM 1451 N N . ASN A 1 190 ? 10.476 1.605 -3.161 1.00 98.44 190 ASN A N 1
ATOM 1452 C CA . ASN A 1 190 ? 9.828 1.129 -1.947 1.00 98.44 190 ASN A CA 1
ATOM 1453 C C . ASN A 1 190 ? 8.795 2.146 -1.480 1.00 98.44 190 ASN A C 1
ATOM 1455 O O . ASN A 1 190 ? 9.030 3.354 -1.499 1.00 98.44 190 ASN A O 1
ATOM 1459 N N . TRP A 1 191 ? 7.634 1.644 -1.071 1.00 98.69 191 TRP A N 1
ATOM 1460 C CA . TRP A 1 191 ? 6.501 2.456 -0.668 1.00 98.69 191 TRP A CA 1
ATOM 1461 C C . TRP A 1 191 ? 5.689 1.751 0.412 1.00 98.69 191 TRP A C 1
ATOM 1463 O O . TRP A 1 191 ? 5.279 0.594 0.263 1.00 98.69 191 TRP A O 1
ATOM 1473 N N . VAL A 1 192 ? 5.436 2.477 1.496 1.00 98.81 192 VAL A N 1
ATOM 1474 C CA . VAL A 1 192 ? 4.493 2.086 2.543 1.00 98.81 192 VAL A CA 1
ATOM 1475 C C . VAL A 1 192 ? 3.490 3.209 2.734 1.00 98.81 192 VAL A C 1
ATOM 1477 O O . VAL A 1 192 ? 3.838 4.388 2.739 1.00 98.81 192 VAL A O 1
ATOM 1480 N N . PHE A 1 193 ? 2.222 2.845 2.867 1.00 98.69 193 PHE A N 1
ATOM 1481 C CA . PHE A 1 193 ? 1.142 3.819 2.914 1.00 98.69 193 PHE A CA 1
ATOM 1482 C C . PHE A 1 193 ? 0.020 3.333 3.813 1.00 98.69 193 PHE A C 1
ATOM 1484 O O . PHE A 1 193 ? -0.417 2.187 3.722 1.00 98.69 193 PHE A O 1
ATOM 1491 N N . LEU A 1 194 ? -0.477 4.228 4.658 1.00 98.62 194 LEU A N 1
ATOM 1492 C CA . LEU A 1 194 ? -1.733 4.057 5.363 1.00 98.62 194 LEU A CA 1
ATOM 1493 C C . LEU A 1 194 ? -2.643 5.217 4.984 1.00 98.62 194 LEU A C 1
ATOM 1495 O O . LEU A 1 194 ? -2.298 6.373 5.187 1.00 98.62 194 LEU A O 1
ATOM 1499 N N . GLY A 1 195 ? -3.820 4.916 4.453 1.00 97.88 195 GLY A N 1
ATOM 1500 C CA . GLY A 1 195 ? -4.844 5.901 4.123 1.00 97.88 195 GLY A CA 1
ATOM 1501 C C . GLY A 1 195 ? -6.224 5.452 4.573 1.00 97.88 195 GLY A C 1
ATOM 1502 O O . GLY A 1 195 ? -6.387 4.398 5.189 1.00 97.88 195 GLY A O 1
ATOM 1503 N N . ALA A 1 196 ? -7.246 6.231 4.237 1.00 97.12 196 ALA A N 1
ATOM 1504 C CA . ALA A 1 196 ? -8.625 5.838 4.483 1.00 97.12 196 ALA A CA 1
ATOM 1505 C C . ALA A 1 196 ? -9.581 6.411 3.438 1.00 97.12 196 ALA A C 1
ATOM 1507 O O . ALA A 1 196 ? -9.410 7.506 2.899 1.00 97.12 196 ALA A O 1
ATOM 1508 N N . LYS A 1 197 ? -10.645 5.658 3.159 1.00 96.44 197 LYS A N 1
ATOM 1509 C CA . LYS A 1 197 ? -11.684 6.090 2.224 1.00 96.44 197 LYS A CA 1
ATOM 1510 C C . LYS A 1 197 ? -12.568 7.159 2.864 1.00 96.44 197 LYS A C 1
ATOM 1512 O O . LYS A 1 197 ? -13.201 6.907 3.889 1.00 96.44 197 LYS A O 1
ATOM 1517 N N . GLY A 1 198 ? -12.676 8.310 2.200 1.00 92.19 198 GLY A N 1
ATOM 1518 C CA . GLY A 1 198 ? -13.462 9.459 2.667 1.00 92.19 198 GLY A CA 1
ATOM 1519 C C . GLY A 1 198 ? -12.642 10.517 3.408 1.00 92.19 198 GLY A C 1
ATOM 1520 O O . GLY A 1 198 ? -13.219 11.441 3.976 1.00 92.19 198 GLY A O 1
ATOM 1521 N N . MET A 1 199 ? -11.311 10.405 3.398 1.00 88.62 199 MET A N 1
ATOM 1522 C CA . MET A 1 199 ? -10.432 11.467 3.877 1.00 88.62 199 MET A CA 1
ATOM 1523 C C . MET A 1 199 ? -10.491 12.693 2.962 1.00 88.62 199 MET A C 1
ATOM 1525 O O . MET A 1 199 ? -10.521 12.567 1.739 1.00 88.62 199 MET A O 1
ATOM 1529 N N . LYS A 1 200 ? -10.483 13.885 3.568 1.00 87.38 200 LYS A N 1
ATOM 1530 C CA . LYS A 1 200 ? -10.411 15.167 2.846 1.00 87.38 200 LYS A CA 1
ATOM 1531 C C . LYS A 1 200 ? -8.970 15.612 2.582 1.00 87.38 200 LYS A C 1
ATOM 1533 O O . LYS A 1 200 ? -8.706 16.270 1.584 1.00 87.38 200 LYS A O 1
ATOM 1538 N N . ASN A 1 201 ? -8.054 15.231 3.471 1.00 91.50 201 ASN A N 1
ATOM 1539 C CA . ASN A 1 201 ? -6.652 15.636 3.441 1.00 91.50 201 ASN A CA 1
ATOM 1540 C C . ASN A 1 201 ? -5.750 14.466 3.040 1.00 91.50 201 ASN A C 1
ATOM 1542 O O . ASN A 1 201 ? -6.167 13.305 3.054 1.00 91.50 201 ASN A O 1
ATOM 1546 N N . LYS A 1 202 ? -4.496 14.781 2.709 1.00 94.81 202 LYS A N 1
ATOM 1547 C CA . LYS A 1 202 ? -3.448 13.776 2.515 1.00 94.81 202 LYS A CA 1
ATOM 1548 C C . LYS A 1 202 ? -3.160 13.038 3.821 1.00 94.81 202 LYS A C 1
ATOM 1550 O O . LYS A 1 202 ? -3.337 13.593 4.905 1.00 94.81 202 LYS A O 1
ATOM 1555 N N . SER A 1 203 ? -2.753 11.779 3.704 1.00 96.56 203 SER A N 1
ATOM 1556 C CA . SER A 1 203 ? -2.372 10.989 4.868 1.00 96.56 203 SER A CA 1
ATOM 1557 C C . SER A 1 203 ? -1.018 11.448 5.404 1.00 96.56 203 SER A C 1
ATOM 1559 O O . SER A 1 203 ? -0.108 11.653 4.601 1.00 96.56 203 SER A O 1
ATOM 1561 N N . PRO A 1 204 ? -0.856 11.571 6.732 1.00 96.50 204 PRO A N 1
ATOM 1562 C CA . PRO A 1 204 ? 0.458 11.761 7.338 1.00 96.50 204 PRO A CA 1
ATOM 1563 C C . PRO A 1 204 ? 1.284 10.464 7.367 1.00 96.50 204 PRO A C 1
ATOM 1565 O O . PRO A 1 204 ? 2.444 10.499 7.752 1.00 96.50 204 PRO A O 1
ATOM 1568 N N . PHE A 1 205 ? 0.690 9.323 7.005 1.00 98.06 205 PHE A N 1
ATOM 1569 C CA . PHE A 1 205 ? 1.319 8.007 7.069 1.00 98.06 205 PHE A CA 1
ATOM 1570 C C . PHE A 1 205 ? 1.650 7.513 5.661 1.00 98.06 205 PHE A C 1
ATOM 1572 O O . PHE A 1 205 ? 0.935 6.690 5.079 1.00 98.06 205 PHE A O 1
ATOM 1579 N N . GLU A 1 206 ? 2.719 8.052 5.090 1.00 98.44 206 GLU A N 1
ATOM 1580 C CA . GLU A 1 206 ? 3.221 7.643 3.785 1.00 98.44 206 GLU A CA 1
ATOM 1581 C C . GLU A 1 206 ? 4.729 7.858 3.703 1.00 98.44 206 GLU A C 1
ATOM 1583 O O . GLU A 1 206 ? 5.192 8.980 3.873 1.00 98.44 206 GLU A O 1
ATOM 1588 N N . GLU A 1 207 ? 5.469 6.805 3.365 1.00 98.25 207 GLU A N 1
ATOM 1589 C CA . GLU A 1 207 ? 6.913 6.869 3.132 1.00 98.25 207 GLU A CA 1
ATOM 1590 C C . GLU A 1 207 ? 7.248 6.256 1.772 1.00 98.25 207 GLU A C 1
ATOM 1592 O O . GLU A 1 207 ? 6.633 5.276 1.334 1.00 98.25 207 GLU A O 1
ATOM 1597 N N . HIS A 1 208 ? 8.233 6.839 1.093 1.00 97.88 208 HIS A N 1
ATOM 1598 C CA . HIS A 1 208 ? 8.661 6.454 -0.251 1.00 97.88 208 HIS A CA 1
ATOM 1599 C C . HIS A 1 208 ? 10.175 6.599 -0.387 1.00 97.88 208 HIS A C 1
ATOM 1601 O O . HIS A 1 208 ? 10.736 7.635 -0.038 1.00 97.88 208 HIS A O 1
ATOM 1607 N N . ILE A 1 209 ? 10.829 5.579 -0.943 1.00 98.12 209 ILE A N 1
ATOM 1608 C CA . ILE A 1 209 ? 12.228 5.654 -1.368 1.00 98.12 209 ILE A CA 1
ATOM 1609 C C . ILE A 1 209 ? 12.291 5.277 -2.837 1.00 98.12 209 ILE A C 1
ATOM 1611 O O . ILE A 1 209 ? 11.899 4.179 -3.242 1.00 98.12 209 ILE A O 1
ATOM 1615 N N . LYS A 1 210 ? 12.818 6.205 -3.631 1.00 98.12 210 LYS A N 1
ATOM 1616 C CA . LYS A 1 210 ? 13.045 6.005 -5.054 1.00 98.12 210 LYS A CA 1
ATOM 1617 C C . LYS A 1 210 ? 14.183 5.011 -5.282 1.00 98.12 210 LYS A C 1
ATOM 1619 O O . LYS A 1 210 ? 15.226 5.097 -4.638 1.00 98.12 210 LYS A O 1
ATOM 1624 N N . ASN A 1 211 ? 14.008 4.129 -6.255 1.00 97.81 211 ASN A N 1
ATOM 1625 C CA . ASN A 1 211 ? 15.079 3.323 -6.810 1.00 97.81 211 ASN A CA 1
ATOM 1626 C C . ASN A 1 211 ? 16.085 4.218 -7.557 1.00 97.81 211 ASN A C 1
ATOM 1628 O O . ASN A 1 211 ? 15.779 4.789 -8.610 1.00 97.81 211 ASN A O 1
ATOM 1632 N N . ASP A 1 212 ? 17.298 4.331 -7.019 1.00 97.31 212 ASP A N 1
ATOM 1633 C CA . ASP A 1 212 ? 18.402 5.075 -7.623 1.00 97.31 212 ASP A CA 1
ATOM 1634 C C . ASP A 1 212 ? 19.712 4.305 -7.440 1.00 97.31 212 ASP A C 1
ATOM 1636 O O . ASP A 1 212 ? 20.152 4.028 -6.325 1.00 97.31 212 ASP A O 1
ATOM 1640 N N . ARG A 1 213 ? 20.383 4.000 -8.556 1.00 95.56 213 ARG A N 1
ATOM 1641 C CA . ARG A 1 213 ? 21.642 3.238 -8.574 1.00 95.56 213 ARG A CA 1
ATOM 1642 C C . ARG A 1 213 ? 22.726 3.817 -7.660 1.00 95.56 213 ARG A C 1
ATOM 1644 O O . ARG A 1 213 ? 23.598 3.066 -7.244 1.00 95.56 213 ARG A O 1
ATOM 1651 N N . LYS A 1 214 ? 22.706 5.123 -7.378 1.00 96.62 214 LYS A N 1
ATOM 1652 C CA . LYS A 1 214 ? 23.711 5.792 -6.541 1.00 96.62 214 LYS A CA 1
ATOM 1653 C C . LYS A 1 214 ? 23.433 5.672 -5.044 1.00 96.62 214 LYS A C 1
ATOM 1655 O O . LYS A 1 214 ? 24.376 5.741 -4.265 1.00 96.62 214 LYS A O 1
ATOM 1660 N N . THR A 1 215 ? 22.168 5.546 -4.644 1.00 96.56 215 THR A N 1
ATOM 1661 C CA . THR A 1 215 ? 21.753 5.569 -3.228 1.00 96.56 215 THR A CA 1
ATOM 1662 C C . THR A 1 215 ? 21.154 4.251 -2.755 1.00 96.56 215 THR A C 1
ATOM 1664 O O . THR A 1 215 ? 20.860 4.101 -1.572 1.00 96.56 215 THR A O 1
ATOM 1667 N N . ASN A 1 216 ? 20.934 3.304 -3.664 1.00 96.94 216 ASN A N 1
ATOM 1668 C CA . ASN A 1 216 ? 20.378 2.004 -3.336 1.00 96.94 216 ASN A CA 1
ATOM 1669 C C . ASN A 1 216 ? 21.266 1.237 -2.352 1.00 96.94 216 ASN A C 1
ATOM 1671 O O . ASN A 1 216 ? 22.479 1.133 -2.525 1.00 96.94 216 ASN A O 1
ATOM 1675 N N . LYS A 1 217 ? 20.621 0.635 -1.349 1.00 96.69 217 LYS A N 1
ATOM 1676 C CA . LYS A 1 217 ? 21.267 -0.266 -0.390 1.00 96.69 217 LYS A CA 1
ATOM 1677 C C . LYS A 1 217 ? 21.529 -1.654 -0.978 1.00 96.69 217 LYS A C 1
ATOM 1679 O O . LYS A 1 217 ? 22.483 -2.314 -0.575 1.00 96.69 217 LYS A O 1
ATOM 1684 N N . TYR A 1 218 ? 20.684 -2.099 -1.907 1.00 95.38 218 TYR A N 1
ATOM 1685 C CA . TYR A 1 218 ? 20.802 -3.389 -2.583 1.00 95.38 218 TYR A CA 1
ATOM 1686 C C . TYR A 1 218 ? 21.087 -3.189 -4.074 1.00 95.38 218 TYR A C 1
ATOM 1688 O O . TYR A 1 218 ? 20.812 -2.127 -4.634 1.00 95.38 218 TYR A O 1
ATOM 1696 N N . ASP A 1 219 ? 21.595 -4.221 -4.746 1.00 94.19 219 ASP A N 1
ATOM 1697 C CA . ASP A 1 219 ? 21.883 -4.150 -6.181 1.00 94.19 219 ASP A CA 1
ATOM 1698 C C . ASP A 1 219 ? 20.596 -4.033 -7.016 1.00 94.19 219 ASP A C 1
ATOM 1700 O O . ASP A 1 219 ? 19.957 -5.023 -7.359 1.00 94.19 219 ASP A O 1
ATOM 1704 N N . GLY A 1 220 ? 20.184 -2.797 -7.306 1.00 94.69 220 GLY A N 1
ATOM 1705 C CA . GLY A 1 220 ? 18.986 -2.487 -8.087 1.00 94.69 220 GLY A CA 1
ATOM 1706 C C . GLY A 1 2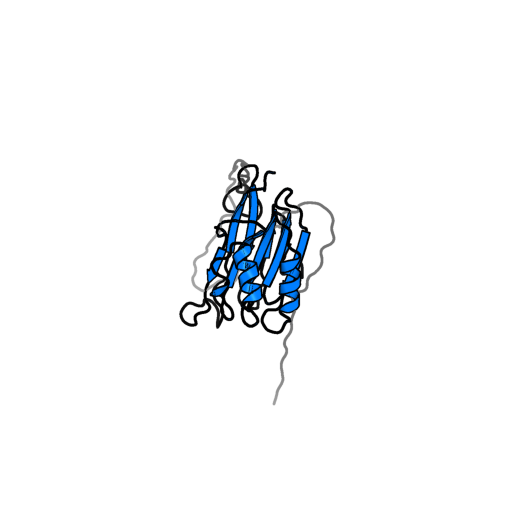20 ? 17.684 -2.363 -7.288 1.00 94.69 220 GLY A C 1
ATOM 1707 O O . GLY A 1 220 ? 16.627 -2.320 -7.924 1.00 94.69 220 GLY A O 1
ATOM 1708 N N . TRP A 1 221 ? 17.751 -2.294 -5.950 1.00 97.31 221 TRP A N 1
ATOM 1709 C CA . TRP A 1 221 ? 16.612 -1.973 -5.076 1.00 97.31 221 TRP A CA 1
ATOM 1710 C C . TRP A 1 221 ? 17.013 -1.023 -3.929 1.00 97.31 221 TRP A C 1
ATOM 1712 O O . TRP A 1 221 ? 18.112 -1.150 -3.374 1.00 97.31 221 TRP A O 1
ATOM 1722 N N . PRO A 1 222 ? 16.122 -0.102 -3.526 1.00 97.56 222 PRO A N 1
ATOM 1723 C CA . PRO A 1 222 ? 16.334 0.769 -2.375 1.00 97.56 222 PRO A CA 1
ATOM 1724 C C . PRO A 1 222 ? 16.253 0.009 -1.044 1.00 97.56 222 PRO A C 1
ATOM 1726 O O . PRO A 1 222 ? 15.847 -1.153 -0.984 1.00 97.56 222 PRO A O 1
ATOM 1729 N N . GLU A 1 223 ? 16.626 0.681 0.047 1.00 97.50 223 GLU A N 1
ATOM 1730 C CA . GLU A 1 223 ? 16.458 0.141 1.398 1.00 97.50 223 GLU A CA 1
ATOM 1731 C C . GLU A 1 223 ? 14.982 -0.146 1.731 1.00 97.50 223 GLU A C 1
ATOM 1733 O O . GLU A 1 223 ? 14.056 0.478 1.206 1.00 97.50 223 GLU A O 1
ATOM 1738 N N . MET A 1 224 ? 14.771 -1.123 2.612 1.00 97.56 224 MET A N 1
ATOM 1739 C CA . MET A 1 224 ? 13.469 -1.447 3.177 1.00 97.56 224 MET A CA 1
ATOM 1740 C C . MET A 1 224 ? 12.944 -0.288 4.032 1.00 97.56 224 MET A C 1
ATOM 1742 O O . MET A 1 224 ? 13.589 0.142 4.983 1.00 97.56 224 MET A O 1
ATOM 1746 N N . LEU A 1 225 ? 11.737 0.171 3.721 1.00 97.88 225 LEU A N 1
ATOM 1747 C CA . LEU A 1 225 ? 10.987 1.113 4.542 1.00 97.88 225 LEU A CA 1
ATOM 1748 C C . LEU A 1 225 ? 10.281 0.427 5.703 1.00 97.88 225 LEU A C 1
ATOM 1750 O O . LEU A 1 225 ? 9.675 -0.634 5.528 1.00 97.88 225 LEU A O 1
ATOM 1754 N N . GLU A 1 226 ? 10.280 1.111 6.841 1.00 97.88 226 GLU A N 1
ATOM 1755 C CA . GLU A 1 226 ? 9.472 0.808 8.011 1.00 97.88 226 GLU A CA 1
ATOM 1756 C C . GLU A 1 226 ? 8.733 2.075 8.447 1.00 97.88 226 GLU A C 1
ATOM 1758 O O . GLU A 1 226 ? 9.333 3.135 8.599 1.00 97.88 226 GLU A O 1
ATOM 1763 N N . MET A 1 227 ? 7.424 1.959 8.645 1.00 98.06 227 MET A N 1
ATOM 1764 C CA . MET A 1 227 ? 6.577 3.034 9.139 1.00 98.06 227 MET A CA 1
ATOM 1765 C C . MET A 1 227 ? 5.680 2.487 10.241 1.00 98.06 227 MET A C 1
ATOM 1767 O O . MET A 1 227 ? 4.884 1.570 10.027 1.00 98.06 227 MET A O 1
ATOM 1771 N N . GLU A 1 228 ? 5.783 3.078 11.420 1.00 97.56 228 GLU A N 1
ATOM 1772 C CA . GLU A 1 228 ? 4.957 2.757 12.576 1.00 97.56 228 GLU A CA 1
ATOM 1773 C C . GLU A 1 228 ? 4.202 3.989 13.059 1.00 97.56 228 GLU A C 1
ATOM 1775 O O . GLU A 1 228 ? 4.601 5.129 12.817 1.00 97.56 228 GLU A O 1
ATOM 1780 N N . GLY A 1 229 ? 3.088 3.769 13.748 1.00 96.94 229 GLY A N 1
ATOM 1781 C CA . GLY A 1 229 ? 2.334 4.880 14.296 1.00 96.94 229 GLY A CA 1
ATOM 1782 C C . GLY A 1 229 ? 1.004 4.491 14.907 1.00 96.94 229 GLY A C 1
ATOM 1783 O O . GLY A 1 229 ? 0.698 3.320 15.149 1.00 96.94 229 GLY A O 1
ATOM 1784 N N . CYS A 1 230 ? 0.217 5.532 15.157 1.00 97.19 230 CYS A N 1
ATOM 1785 C CA . CYS A 1 230 ? -1.099 5.458 15.761 1.00 97.19 230 CYS A CA 1
ATOM 1786 C C . CYS A 1 230 ? -2.092 6.163 14.837 1.00 97.19 230 CYS A C 1
ATOM 1788 O O . CYS A 1 230 ? -2.026 7.380 14.683 1.00 97.19 230 CYS A O 1
ATOM 1790 N N . THR A 1 231 ? -3.021 5.423 14.236 1.00 95.81 231 THR A N 1
ATOM 1791 C CA . THR A 1 231 ? -4.079 6.009 13.399 1.00 95.81 231 THR A CA 1
ATOM 1792 C C . THR A 1 231 ? -5.341 6.239 14.229 1.00 95.81 231 THR A C 1
ATOM 1794 O O . THR A 1 231 ? -5.730 5.344 14.985 1.00 95.81 231 THR A O 1
ATOM 1797 N N . PRO A 1 232 ? -6.004 7.404 14.127 1.00 94.19 232 PRO A N 1
ATOM 1798 C CA . PRO A 1 232 ? -7.214 7.667 14.893 1.00 94.19 232 PRO A CA 1
ATOM 1799 C C . PRO A 1 232 ? -8.326 6.697 14.493 1.00 94.19 232 PRO A C 1
ATOM 1801 O O . PRO A 1 232 ? -8.515 6.376 13.316 1.00 94.19 232 PRO A O 1
ATOM 1804 N N . ARG A 1 233 ? -9.081 6.240 15.489 1.00 93.12 233 ARG A N 1
ATOM 1805 C CA . ARG A 1 233 ? -10.323 5.501 15.288 1.00 93.12 233 ARG A CA 1
ATOM 1806 C C . ARG A 1 233 ? -11.378 6.461 14.751 1.00 93.12 233 ARG A C 1
ATOM 1808 O O . ARG A 1 233 ? -11.529 7.570 15.261 1.00 93.12 233 ARG A O 1
ATOM 1815 N N . LYS A 1 234 ? -12.137 6.026 13.748 1.00 87.38 234 LYS A N 1
ATOM 1816 C CA . LYS A 1 234 ? -13.312 6.766 13.294 1.00 87.38 234 LYS A CA 1
ATOM 1817 C C . LYS A 1 234 ? -14.347 6.750 14.422 1.00 87.38 234 LYS A C 1
ATOM 1819 O O . LYS A 1 234 ? -14.820 5.680 14.805 1.00 87.38 234 LYS A O 1
ATOM 1824 N N . MET A 1 235 ? -14.644 7.924 14.962 1.00 77.75 235 MET A N 1
ATOM 1825 C CA . MET A 1 235 ? -15.795 8.152 15.830 1.00 77.75 235 MET A CA 1
ATOM 1826 C C . MET A 1 235 ? -16.945 8.595 14.924 1.00 77.75 235 MET A C 1
ATOM 1828 O O . MET A 1 235 ? -16.709 9.382 14.003 1.00 77.75 235 MET A O 1
ATOM 1832 N N . ASP A 1 236 ? -18.118 7.993 15.104 1.00 59.44 236 ASP A N 1
ATOM 1833 C CA . ASP A 1 236 ? -19.322 8.338 14.338 1.00 59.44 236 ASP A CA 1
ATOM 1834 C C . ASP A 1 236 ? -19.870 9.716 14.736 1.00 59.44 236 ASP A C 1
ATOM 1836 O O . ASP A 1 236 ? -19.717 10.092 15.923 1.00 59.44 236 ASP A O 1
#

Radius of gyration: 28.12 Å; chains: 1; bounding box: 76×64×64 Å

InterPro domains:
  IPR039220 FAM3 family [PTHR14592] (60-235)
  IPR039475 FAM3C (ILEI) domain [cd13940] (62-232)
  IPR039477 ILEI/PANDER domain [PF15711] (111-198)